Protein AF-A0A7S3PUD3-F1 (afdb_monomer_lite)

Sequence (205 aa):
GSDDGAGHDDGIYEDDNDGGDDGVISTHYPHIFRGDVFAIIGAIMYGLNDTLTERAVKQMGGVKEYMGIVGFFGCIICVVQALLFEQDSIRGLFDIDEENNGDGSGDETCHAFKSLMVLFISVSFGVLSYMGMSNFLLHSEAALLNLSLLTSDLWAAIFTVVVEKIIASPNFWSALFLIILGVSVYEFSPSPIEDTDTNNSSENV

pLDDT: mean 72.41, std 16.78, range [35.31, 94.44]

InterPro domains:
  IPR009262 Solute carrier family 35 member SLC35F1/F2/F6 [PF06027] (34-187)
  IPR052221 SLC35F Solute Transporter [PTHR14233] (34-197)

Secondary structure (DSSP, 8-state):
-----------------------------TTHHHHHHHHHHHHHHHHHHHHHHHHHHHHSS-HHHHHHHHHHHHHHHHHHHHHHHSHHHHHHHH-----------S-HHHHHHHHHHHHHHHHHHHHHHHHHHHHHHHHS-HHHHHHHHHHHHHHHHHHHHHTS-----HHHHHHHHHHHHHHHHHHHS--------SSSSSS--

Organism: NCBI:txid122233

Radius of gyration: 30.15 Å; chains: 1; bounding box: 71×44×111 Å

Structure (mmCIF, N/CA/C/O backbone):
data_AF-A0A7S3PUD3-F1
#
_entry.id   AF-A0A7S3PUD3-F1
#
loop_
_atom_site.group_PDB
_atom_site.id
_atom_site.type_symbol
_atom_site.label_atom_id
_atom_site.label_alt_id
_atom_site.label_comp_id
_atom_site.label_asym_id
_atom_site.label_entity_id
_atom_site.label_seq_id
_atom_site.pdbx_PDB_ins_code
_atom_site.Cartn_x
_atom_site.Cartn_y
_atom_site.Cartn_z
_atom_site.occupancy
_atom_site.B_iso_or_equiv
_atom_site.auth_seq_id
_atom_site.auth_comp_id
_atom_site.auth_asym_id
_atom_site.auth_atom_id
_atom_site.pdbx_PDB_model_num
ATOM 1 N N . GLY A 1 1 ? 33.061 -15.544 -63.569 1.00 38.25 1 GLY A N 1
ATOM 2 C CA . GLY A 1 1 ? 32.306 -14.337 -63.946 1.00 38.25 1 GLY A CA 1
ATOM 3 C C . GLY A 1 1 ? 31.261 -14.772 -64.939 1.00 38.25 1 GLY A C 1
ATOM 4 O O . GLY A 1 1 ? 31.604 -15.565 -65.803 1.00 38.25 1 GLY A O 1
ATOM 5 N N . SER A 1 2 ? 30.000 -14.399 -64.829 1.00 40.47 2 SER A N 1
ATOM 6 C CA . SER A 1 2 ? 29.373 -13.305 -64.077 1.00 40.47 2 SER A CA 1
ATOM 7 C C . SER A 1 2 ? 27.895 -13.706 -63.913 1.00 40.47 2 SER A C 1
ATOM 9 O O . SER A 1 2 ? 27.368 -14.341 -64.817 1.00 40.47 2 SER A O 1
ATOM 11 N N . ASP A 1 3 ? 27.335 -13.676 -62.707 1.00 43.47 3 ASP A N 1
ATOM 12 C CA . ASP A 1 3 ? 26.598 -12.552 -62.096 1.00 43.47 3 ASP A CA 1
ATOM 13 C C . ASP A 1 3 ? 25.186 -12.399 -62.704 1.00 43.47 3 ASP A C 1
ATOM 15 O O . ASP A 1 3 ? 25.007 -11.799 -63.763 1.00 43.47 3 ASP A O 1
ATOM 19 N N . ASP A 1 4 ? 24.203 -13.012 -62.033 1.00 44.56 4 ASP A N 1
ATOM 20 C CA . ASP A 1 4 ? 22.778 -13.007 -62.379 1.00 44.56 4 ASP A CA 1
ATOM 21 C C . ASP A 1 4 ? 22.094 -11.784 -61.743 1.00 44.56 4 ASP A C 1
ATOM 23 O O . ASP A 1 4 ? 21.673 -11.805 -60.587 1.00 44.56 4 ASP A O 1
ATOM 27 N N . GLY A 1 5 ? 21.990 -10.698 -62.510 1.00 38.91 5 GLY A N 1
ATOM 28 C CA . GLY A 1 5 ? 21.194 -9.520 -62.165 1.00 38.91 5 GLY A CA 1
ATOM 29 C C . GLY A 1 5 ? 19.773 -9.633 -62.714 1.00 38.91 5 GLY A C 1
ATOM 30 O O . GLY A 1 5 ? 19.543 -9.359 -63.890 1.00 38.91 5 GLY A O 1
ATOM 31 N N . ALA A 1 6 ? 18.814 -10.005 -61.866 1.00 42.53 6 ALA A N 1
ATOM 32 C CA . ALA A 1 6 ? 17.389 -9.912 -62.169 1.00 42.53 6 ALA A CA 1
ATOM 33 C C . ALA A 1 6 ? 16.832 -8.585 -61.630 1.00 42.53 6 ALA A C 1
ATOM 35 O O . ALA A 1 6 ? 16.573 -8.444 -60.437 1.00 42.53 6 ALA A O 1
ATOM 36 N N . GLY A 1 7 ? 16.657 -7.617 -62.529 1.00 36.53 7 GLY A N 1
ATOM 37 C CA . GLY A 1 7 ? 15.732 -6.504 -62.354 1.00 36.53 7 GLY A CA 1
ATOM 38 C C . GLY A 1 7 ? 14.502 -6.745 -63.224 1.00 36.53 7 GLY A C 1
ATOM 39 O O . GLY A 1 7 ? 14.633 -6.909 -64.438 1.00 36.53 7 GLY A O 1
ATOM 40 N N . HIS A 1 8 ? 13.318 -6.767 -62.618 1.00 39.31 8 HIS A N 1
ATOM 41 C CA . HIS A 1 8 ? 12.078 -6.456 -63.319 1.00 39.31 8 HIS A CA 1
ATOM 42 C C . HIS A 1 8 ? 11.163 -5.678 -62.378 1.00 39.31 8 HIS A C 1
ATOM 44 O O . HIS A 1 8 ? 11.028 -6.007 -61.202 1.00 39.31 8 HIS A O 1
ATOM 50 N N . ASP A 1 9 ? 10.664 -4.595 -62.941 1.00 47.47 9 ASP A N 1
ATOM 51 C CA . ASP A 1 9 ? 10.071 -3.406 -62.362 1.00 47.47 9 ASP A CA 1
ATOM 52 C C . ASP A 1 9 ? 8.587 -3.470 -62.711 1.00 47.47 9 ASP A C 1
ATOM 54 O O . ASP A 1 9 ? 8.264 -3.472 -63.895 1.00 47.47 9 ASP A O 1
ATOM 58 N N . ASP A 1 10 ? 7.706 -3.579 -61.716 1.00 45.75 10 ASP A N 1
ATOM 59 C CA . ASP A 1 10 ? 6.262 -3.615 -61.936 1.00 45.75 10 ASP A CA 1
ATOM 60 C C . ASP A 1 10 ? 5.542 -2.767 -60.879 1.00 45.75 10 ASP A C 1
ATOM 62 O O . ASP A 1 10 ? 5.370 -3.173 -59.730 1.00 45.75 10 ASP A O 1
ATOM 66 N N . GLY A 1 11 ? 5.041 -1.611 -61.319 1.00 39.09 11 GLY A N 1
ATOM 67 C CA . GLY A 1 11 ? 3.755 -1.097 -60.847 1.00 39.09 11 GLY A CA 1
ATOM 68 C C . GLY A 1 11 ? 3.789 0.001 -59.790 1.00 39.09 11 GLY A C 1
ATOM 69 O O . GLY A 1 11 ? 3.387 -0.212 -58.651 1.00 39.09 11 GLY A O 1
ATOM 70 N N . ILE A 1 12 ? 4.143 1.212 -60.222 1.00 39.56 12 ILE A N 1
ATOM 71 C CA . ILE A 1 12 ? 3.709 2.470 -59.603 1.00 39.56 12 ILE A CA 1
ATOM 72 C C . ILE A 1 12 ? 2.169 2.519 -59.604 1.00 39.56 12 ILE A C 1
ATOM 74 O O . ILE A 1 12 ? 1.554 2.544 -60.669 1.00 39.56 12 ILE A O 1
ATOM 78 N N . TYR A 1 13 ? 1.560 2.593 -58.422 1.00 41.72 13 TYR A N 1
ATOM 79 C CA . TYR A 1 13 ? 0.279 3.271 -58.223 1.00 41.72 13 TYR A CA 1
ATOM 80 C C . TYR A 1 13 ? 0.499 4.340 -57.152 1.00 41.72 13 TYR A C 1
ATOM 82 O O . TYR A 1 13 ? 0.497 4.053 -55.957 1.00 41.72 13 TYR A O 1
ATOM 90 N N . GLU A 1 14 ? 0.752 5.565 -57.610 1.00 46.00 14 GLU A N 1
ATOM 91 C CA . GLU A 1 14 ? 0.438 6.771 -56.851 1.00 46.00 14 GLU A CA 1
ATOM 92 C C . GLU A 1 14 ? -1.088 6.921 -56.849 1.00 46.00 14 GLU A C 1
ATOM 94 O O . GLU A 1 14 ? -1.705 6.952 -57.916 1.00 46.00 14 GLU A O 1
ATOM 99 N N . ASP A 1 15 ? -1.686 7.005 -55.663 1.00 45.53 15 ASP A N 1
ATOM 100 C CA . ASP A 1 15 ? -3.017 7.581 -55.478 1.00 45.53 15 ASP A CA 1
ATOM 101 C C . ASP A 1 15 ? -2.895 8.646 -54.382 1.00 45.53 15 ASP A C 1
ATOM 103 O O . ASP A 1 15 ? -2.869 8.361 -53.183 1.00 45.53 15 ASP A O 1
ATOM 107 N N . ASP A 1 16 ? -2.691 9.883 -54.833 1.00 53.91 16 ASP A N 1
ATOM 108 C CA . ASP A 1 16 ? -2.727 11.093 -54.024 1.00 53.91 16 ASP A CA 1
ATOM 109 C C . ASP A 1 16 ? -4.185 11.533 -53.837 1.00 53.91 16 ASP A C 1
ATOM 111 O O . ASP A 1 16 ? -4.818 11.996 -54.789 1.00 53.91 16 ASP A O 1
ATOM 115 N N . ASN A 1 17 ? -4.665 11.451 -52.593 1.00 47.94 17 ASN A N 1
ATOM 116 C CA . ASN A 1 17 ? -5.660 12.298 -51.907 1.00 47.94 17 ASN A CA 1
ATOM 117 C C . ASN A 1 17 ? -6.586 11.437 -51.045 1.00 47.94 17 ASN A C 1
ATOM 119 O O . ASN A 1 17 ? -7.384 10.673 -51.574 1.00 47.94 17 ASN A O 1
ATOM 123 N N . ASP A 1 18 ? -6.565 11.639 -49.729 1.00 43.28 18 ASP A N 1
ATOM 124 C CA . ASP A 1 18 ? -7.645 12.333 -49.008 1.00 43.28 18 ASP A CA 1
ATOM 125 C C . ASP A 1 18 ? -7.435 12.196 -47.489 1.00 43.28 18 ASP A C 1
ATOM 127 O O . ASP A 1 18 ? -6.941 11.180 -47.003 1.00 43.28 18 ASP A O 1
ATOM 131 N N . GLY A 1 19 ? -7.842 13.220 -46.741 1.00 35.31 19 GLY A N 1
ATOM 132 C CA . GLY A 1 19 ? -8.070 13.112 -45.301 1.00 35.31 19 GLY A CA 1
ATOM 133 C C . GLY A 1 19 ? -6.879 13.440 -44.406 1.00 35.31 19 GLY A C 1
ATOM 134 O O . GLY A 1 19 ? -6.131 12.571 -43.968 1.00 35.31 19 GLY A O 1
ATOM 135 N N . GLY A 1 20 ? -6.778 14.712 -44.021 1.00 46.69 20 GLY A N 1
ATOM 136 C CA . GLY A 1 20 ? -6.261 15.020 -42.697 1.00 46.69 20 GLY A CA 1
ATOM 137 C C . GLY A 1 20 ? -7.220 14.444 -41.661 1.00 46.69 20 GLY A C 1
ATOM 138 O O . GLY A 1 20 ? -8.333 14.942 -41.538 1.00 46.69 20 GLY A O 1
ATOM 139 N N . ASP A 1 21 ? -6.780 13.427 -40.934 1.00 45.84 21 ASP A N 1
ATOM 140 C CA . ASP A 1 21 ? -7.337 13.081 -39.634 1.00 45.84 21 ASP A CA 1
ATOM 141 C C . ASP A 1 21 ? -6.175 12.652 -38.732 1.00 45.84 21 ASP A C 1
ATOM 143 O O . ASP A 1 21 ? -5.301 11.860 -39.095 1.00 45.84 21 ASP A O 1
ATOM 147 N N . ASP A 1 22 ? -6.090 13.381 -37.627 1.00 45.56 22 ASP A N 1
ATOM 148 C CA . ASP A 1 22 ? -5.471 13.007 -36.367 1.00 45.56 22 ASP A CA 1
ATOM 149 C C . ASP A 1 22 ? -4.719 11.660 -36.303 1.00 45.56 22 ASP A C 1
ATOM 151 O O . ASP A 1 22 ? -5.243 10.593 -35.999 1.00 45.56 22 ASP A O 1
ATOM 155 N N . GLY A 1 23 ? -3.392 11.750 -36.409 1.00 40.28 23 GLY A N 1
ATOM 156 C CA . GLY A 1 23 ? -2.471 10.716 -35.940 1.00 40.28 23 GLY A CA 1
ATOM 157 C C . GLY A 1 23 ? -2.504 10.553 -34.414 1.00 40.28 23 GLY A C 1
ATOM 158 O O . GLY A 1 23 ? -1.487 10.743 -33.746 1.00 40.28 23 GLY A O 1
ATOM 159 N N . VAL A 1 24 ? -3.655 10.201 -33.839 1.00 48.50 24 VAL A N 1
ATOM 160 C CA . VAL A 1 24 ? -3.734 9.563 -32.529 1.00 48.50 24 VAL A CA 1
ATOM 161 C C . VAL A 1 24 ? -3.340 8.115 -32.759 1.00 48.50 24 VAL A C 1
ATOM 163 O O . VAL A 1 24 ? -4.133 7.293 -33.218 1.00 48.50 24 VAL A O 1
ATOM 166 N N . ILE A 1 25 ? -2.085 7.799 -32.437 1.00 50.19 25 ILE A N 1
ATOM 167 C CA . ILE A 1 25 ? -1.649 6.423 -32.213 1.00 50.19 25 ILE A CA 1
ATOM 168 C C . ILE A 1 25 ? -2.593 5.850 -31.153 1.00 50.19 25 ILE A C 1
ATOM 170 O O . ILE A 1 25 ? -2.438 6.091 -29.956 1.00 50.19 25 ILE A O 1
ATOM 174 N N . SER A 1 26 ? -3.624 5.138 -31.606 1.00 48.56 26 SER A N 1
ATOM 175 C CA . SER A 1 26 ? -4.519 4.373 -30.753 1.00 48.56 26 SER A CA 1
ATOM 176 C C . SER A 1 26 ? -3.731 3.170 -30.264 1.00 48.56 26 SER A C 1
ATOM 178 O O . SER A 1 26 ? -3.821 2.073 -30.815 1.00 48.56 26 SER A O 1
ATOM 180 N N . THR A 1 27 ? -2.904 3.389 -29.243 1.00 52.91 27 THR A N 1
ATOM 181 C CA . THR A 1 27 ? -2.285 2.325 -28.461 1.00 52.91 27 THR A CA 1
ATOM 182 C C . THR A 1 27 ? -3.422 1.583 -27.762 1.00 52.91 27 THR A C 1
ATOM 184 O O . THR A 1 27 ? -3.861 1.948 -26.674 1.00 52.91 27 THR A O 1
ATOM 187 N N . HIS A 1 28 ? -3.995 0.594 -28.444 1.00 48.19 28 HIS A N 1
ATOM 188 C CA . HIS A 1 28 ? -5.088 -0.221 -27.938 1.00 48.19 28 HIS A CA 1
ATOM 189 C C . HIS A 1 28 ? -4.541 -1.124 -26.829 1.00 48.19 28 HIS A C 1
ATOM 191 O O . HIS A 1 28 ? -4.021 -2.204 -27.095 1.00 48.19 28 HIS A O 1
ATOM 197 N N . TYR A 1 29 ? -4.602 -0.655 -25.581 1.00 54.75 29 TYR A N 1
ATOM 198 C CA . TYR A 1 29 ? -4.254 -1.446 -24.403 1.00 54.75 29 TYR A CA 1
ATOM 199 C C . TYR A 1 29 ? -5.309 -2.553 -24.222 1.00 54.75 29 TYR A C 1
ATOM 201 O O . TYR A 1 29 ? -6.451 -2.251 -23.866 1.00 54.75 29 TYR A O 1
ATOM 209 N N . PRO A 1 30 ? -4.974 -3.838 -24.433 1.00 61.94 30 PRO A N 1
ATOM 210 C CA . PRO A 1 30 ? -5.975 -4.890 -24.632 1.00 61.94 30 PRO A CA 1
ATOM 211 C C . PRO A 1 30 ? -6.750 -5.298 -23.364 1.00 61.94 30 PRO A C 1
ATOM 213 O O . PRO A 1 30 ? -7.632 -6.155 -23.434 1.00 61.94 30 PRO A O 1
ATOM 216 N N . HIS A 1 31 ? -6.460 -4.721 -22.188 1.00 62.69 31 HIS A N 1
ATOM 217 C CA . HIS A 1 31 ? -7.040 -5.162 -20.909 1.00 62.69 31 HIS A CA 1
ATOM 218 C C . HIS A 1 31 ? -7.517 -4.032 -19.982 1.00 62.69 31 HIS A C 1
ATOM 220 O O . HIS A 1 31 ? -7.737 -4.293 -18.797 1.00 62.69 31 HIS A O 1
ATOM 226 N N . ILE A 1 32 ? -7.723 -2.812 -20.498 1.00 72.06 32 ILE A N 1
ATOM 227 C CA . ILE A 1 32 ? -8.129 -1.647 -19.682 1.00 72.06 32 ILE A CA 1
ATOM 228 C C . ILE A 1 32 ? -9.387 -1.944 -18.847 1.00 72.06 32 ILE A C 1
ATOM 230 O O . ILE A 1 32 ? -9.435 -1.672 -17.654 1.00 72.06 32 ILE A O 1
ATOM 234 N N . PHE A 1 33 ? -10.337 -2.674 -19.438 1.00 83.00 33 PHE A N 1
ATOM 235 C CA . PHE A 1 33 ? -11.598 -3.027 -18.794 1.00 83.00 33 PHE A CA 1
ATOM 236 C C . PHE A 1 33 ? -11.426 -3.923 -17.561 1.00 83.00 33 PHE A C 1
ATOM 238 O O . PHE A 1 33 ? -12.138 -3.763 -16.574 1.00 83.00 33 PHE A O 1
ATOM 245 N N . ARG A 1 34 ? -10.475 -4.870 -17.583 1.00 85.94 34 ARG A N 1
ATOM 246 C CA . ARG A 1 34 ? -10.226 -5.730 -16.413 1.00 85.94 34 ARG A CA 1
ATOM 247 C C . ARG A 1 34 ? -9.615 -4.914 -15.278 1.00 85.94 34 ARG A C 1
ATOM 249 O O . ARG A 1 34 ? -10.015 -5.103 -14.135 1.00 85.94 34 ARG A O 1
ATOM 256 N N . GLY A 1 35 ? -8.695 -4.006 -15.607 1.00 86.88 35 GLY A N 1
ATOM 257 C CA . GLY A 1 35 ? -8.091 -3.080 -14.649 1.00 86.88 35 GLY A CA 1
ATOM 258 C C . GLY A 1 35 ? -9.132 -2.183 -13.985 1.00 86.88 35 GLY A C 1
ATOM 259 O O . GLY A 1 35 ? -9.207 -2.163 -12.761 1.00 86.88 35 GLY A O 1
ATOM 260 N N . ASP A 1 36 ? -9.992 -1.536 -14.774 1.00 90.75 36 ASP A N 1
ATOM 261 C CA . ASP A 1 36 ? -11.040 -0.643 -14.262 1.00 90.75 36 ASP A CA 1
ATOM 262 C C . ASP A 1 36 ? -12.026 -1.379 -13.346 1.00 90.75 36 ASP A C 1
ATOM 264 O O . ASP A 1 36 ? -12.369 -0.892 -12.267 1.00 90.75 36 ASP A O 1
ATOM 268 N N . VAL A 1 37 ? -12.443 -2.592 -13.725 1.00 92.12 37 VAL A N 1
ATOM 269 C CA . VAL A 1 37 ? -13.320 -3.422 -12.885 1.00 92.12 37 VAL A CA 1
ATOM 270 C C . VAL A 1 37 ? -12.636 -3.779 -11.563 1.00 92.12 37 VAL A C 1
ATOM 272 O O . VAL A 1 37 ? -13.256 -3.649 -10.506 1.00 92.12 37 VAL A O 1
ATOM 275 N N . PHE A 1 38 ? -11.364 -4.187 -11.587 1.00 90.31 38 PHE A N 1
ATOM 276 C CA . PHE A 1 38 ? -10.623 -4.476 -10.356 1.00 90.31 38 PHE A CA 1
ATOM 277 C C . PHE A 1 38 ? -10.397 -3.225 -9.501 1.00 90.31 38 PHE A C 1
ATOM 279 O O . PHE A 1 38 ? -10.503 -3.316 -8.280 1.00 90.31 38 PHE A O 1
ATOM 286 N N . ALA A 1 39 ? -10.162 -2.064 -10.114 1.00 90.19 39 ALA A N 1
ATOM 287 C CA . ALA A 1 39 ? -10.004 -0.797 -9.407 1.00 90.19 39 ALA A CA 1
ATOM 288 C C . ALA A 1 39 ? -11.294 -0.389 -8.680 1.00 90.19 39 ALA A C 1
ATOM 290 O O . ALA A 1 39 ? -11.249 -0.026 -7.505 1.00 90.19 39 ALA A O 1
ATOM 291 N N . ILE A 1 40 ? -12.454 -0.518 -9.335 1.00 93.12 40 ILE A N 1
ATOM 292 C CA . ILE A 1 40 ? -13.760 -0.223 -8.723 1.00 93.12 40 ILE A CA 1
ATOM 293 C C . ILE A 1 40 ? -14.048 -1.186 -7.567 1.00 93.12 40 ILE A C 1
ATOM 295 O O . ILE A 1 40 ? -14.440 -0.751 -6.484 1.00 93.12 40 ILE A O 1
ATOM 299 N N . ILE A 1 41 ? -13.833 -2.490 -7.772 1.00 94.44 41 ILE A N 1
ATOM 300 C CA . ILE A 1 41 ? -14.021 -3.495 -6.715 1.00 94.44 41 ILE A CA 1
ATOM 301 C C . ILE A 1 41 ? -13.090 -3.200 -5.531 1.00 94.44 41 ILE A C 1
ATOM 303 O O . ILE A 1 41 ? -13.537 -3.237 -4.383 1.00 94.44 41 ILE A O 1
ATOM 307 N N . GLY A 1 42 ? -11.828 -2.862 -5.806 1.00 89.06 42 GLY A N 1
ATOM 308 C CA . GLY A 1 42 ? -10.843 -2.480 -4.799 1.00 89.06 42 GLY A CA 1
ATOM 309 C C . GLY A 1 42 ? -11.279 -1.255 -3.998 1.00 89.06 42 GLY A C 1
ATOM 310 O O . GLY A 1 42 ? -11.270 -1.303 -2.772 1.00 89.06 42 GLY A O 1
ATOM 311 N N . ALA A 1 43 ? -11.751 -0.199 -4.665 1.00 89.31 43 ALA A N 1
ATOM 312 C CA . ALA A 1 43 ? -12.231 1.016 -4.007 1.00 89.31 43 ALA A CA 1
ATOM 313 C C . ALA A 1 43 ? -13.434 0.753 -3.083 1.00 89.31 43 ALA A C 1
ATOM 315 O O . ALA A 1 43 ? -13.484 1.264 -1.963 1.00 89.31 43 ALA A O 1
ATOM 316 N N . ILE A 1 44 ? -14.384 -0.086 -3.515 1.00 93.00 44 ILE A N 1
ATOM 317 C CA . ILE A 1 44 ? -15.548 -0.466 -2.698 1.00 93.00 44 ILE A CA 1
ATOM 318 C C . ILE A 1 44 ? -15.111 -1.290 -1.483 1.00 93.00 44 ILE A C 1
ATOM 320 O O . ILE A 1 44 ? -15.541 -1.013 -0.362 1.00 93.00 44 ILE A O 1
ATOM 324 N N . MET A 1 45 ? -14.254 -2.295 -1.687 1.00 87.62 45 MET A N 1
ATOM 325 C CA . MET A 1 45 ? -13.742 -3.127 -0.595 1.00 87.62 45 MET A CA 1
ATOM 326 C C . MET A 1 45 ? -12.913 -2.324 0.407 1.00 87.62 45 MET A C 1
ATOM 328 O O . MET A 1 45 ? -13.013 -2.575 1.605 1.00 87.62 45 MET A O 1
ATOM 332 N N . TYR A 1 46 ? -12.150 -1.339 -0.061 1.00 86.12 46 TYR A N 1
ATOM 333 C CA . TYR A 1 46 ? -11.366 -0.454 0.790 1.00 86.12 46 TYR A CA 1
ATOM 334 C C . TYR A 1 46 ? -12.253 0.404 1.701 1.00 86.12 46 TYR A C 1
ATOM 336 O O . TYR A 1 46 ? -12.095 0.366 2.919 1.00 86.12 46 TYR A O 1
ATOM 344 N N . GLY A 1 47 ? -13.276 1.071 1.152 1.00 85.50 47 GLY A N 1
ATOM 345 C CA . GLY A 1 47 ? -14.230 1.828 1.974 1.00 85.50 47 GLY A CA 1
ATOM 346 C C . GLY A 1 47 ? -15.027 0.945 2.947 1.00 85.50 47 GLY A C 1
ATOM 347 O O . GLY A 1 47 ? -15.329 1.348 4.076 1.00 85.50 47 GLY A O 1
ATOM 348 N N . LEU A 1 48 ? -15.335 -0.295 2.544 1.00 86.50 48 LEU A N 1
ATOM 349 C CA . LEU A 1 48 ? -15.959 -1.276 3.430 1.00 86.50 48 LEU A CA 1
ATOM 350 C C . LEU A 1 48 ? -15.015 -1.681 4.574 1.00 86.50 48 LEU A C 1
ATOM 352 O O . LEU A 1 48 ? -15.466 -1.768 5.714 1.00 86.50 48 LEU A O 1
ATOM 356 N N . ASN A 1 49 ? -13.726 -1.893 4.293 1.00 85.38 49 ASN A N 1
ATOM 357 C CA . ASN A 1 49 ? -12.708 -2.211 5.294 1.00 85.38 49 ASN A CA 1
ATOM 358 C C . ASN A 1 49 ? -12.561 -1.095 6.338 1.00 85.38 49 ASN A C 1
ATOM 360 O O . ASN A 1 49 ? -12.504 -1.388 7.535 1.00 85.38 49 ASN A O 1
ATOM 364 N N . ASP A 1 50 ? -12.572 0.166 5.905 1.00 84.56 50 ASP A N 1
ATOM 365 C CA . ASP A 1 50 ? -12.505 1.317 6.811 1.00 84.56 50 ASP A CA 1
ATOM 366 C C . ASP A 1 50 ? -13.703 1.342 7.768 1.00 84.56 50 ASP A C 1
ATOM 368 O O . ASP A 1 50 ? -13.544 1.433 8.988 1.00 84.56 50 ASP A O 1
ATOM 372 N N . THR A 1 51 ? -14.910 1.161 7.222 1.00 83.94 51 THR A N 1
ATOM 373 C CA . THR A 1 51 ? -16.156 1.172 8.002 1.00 83.94 51 THR A CA 1
ATOM 374 C C . THR A 1 51 ? -16.254 -0.039 8.936 1.00 83.94 51 THR A C 1
ATOM 376 O O . THR A 1 51 ? -16.678 0.087 10.086 1.00 83.94 51 THR A O 1
ATOM 379 N N . LEU A 1 52 ? -15.872 -1.232 8.465 1.00 78.75 52 LEU A N 1
ATOM 380 C CA . LEU A 1 52 ? -15.865 -2.462 9.265 1.00 78.75 52 LEU A CA 1
ATOM 381 C C . LEU A 1 52 ? -14.875 -2.363 10.420 1.00 78.75 52 LEU A C 1
ATOM 383 O O . LEU A 1 52 ? -15.213 -2.760 11.532 1.00 78.75 52 LEU A O 1
ATOM 387 N N . THR A 1 53 ? -13.693 -1.801 10.176 1.00 77.06 53 THR A N 1
ATOM 388 C CA . THR A 1 53 ? -12.676 -1.592 11.210 1.00 77.06 53 THR A CA 1
ATOM 389 C C . THR A 1 53 ? -13.180 -0.623 12.274 1.00 77.06 53 THR A C 1
ATOM 391 O O . THR A 1 53 ? -13.093 -0.923 13.465 1.00 77.06 53 THR A O 1
ATOM 394 N N . GLU A 1 54 ? -13.813 0.481 11.873 1.00 77.00 54 GLU A N 1
ATOM 395 C CA . GLU A 1 54 ? -14.426 1.424 12.813 1.00 77.00 54 GLU A CA 1
ATOM 396 C C . GLU A 1 54 ? -15.530 0.761 13.660 1.00 77.00 54 GLU A C 1
ATOM 398 O O . GLU A 1 54 ? -15.569 0.903 14.887 1.00 77.00 54 GLU A O 1
ATOM 403 N N . ARG A 1 55 ? -16.416 -0.016 13.025 1.00 74.81 55 ARG A N 1
ATOM 404 C CA . ARG A 1 55 ? -17.509 -0.722 13.713 1.00 74.81 55 ARG A CA 1
ATOM 405 C C . ARG A 1 55 ? -17.000 -1.829 14.633 1.00 74.81 55 ARG A C 1
ATOM 407 O O . ARG A 1 55 ? -17.503 -1.959 15.749 1.00 74.81 55 ARG A O 1
ATOM 414 N N . ALA A 1 56 ? -16.007 -2.601 14.202 1.00 73.75 56 ALA A N 1
ATOM 415 C CA . ALA A 1 56 ? -15.429 -3.691 14.980 1.00 73.75 56 ALA A CA 1
ATOM 416 C C . ALA A 1 56 ? -14.758 -3.177 16.263 1.00 73.75 56 ALA A C 1
ATOM 418 O O . ALA A 1 56 ? -14.972 -3.746 17.336 1.00 73.75 56 ALA A O 1
ATOM 419 N N . VAL A 1 57 ? -14.029 -2.058 16.176 1.00 67.56 57 VAL A N 1
ATOM 420 C CA . VAL A 1 57 ? -13.397 -1.400 17.331 1.00 67.56 57 VAL A CA 1
ATOM 421 C C . VAL A 1 57 ? -14.432 -0.867 18.319 1.00 67.56 57 VAL A C 1
ATOM 423 O O . VAL A 1 57 ? -14.266 -1.035 19.528 1.00 67.56 57 VAL A O 1
ATOM 426 N N . LYS A 1 58 ? -15.515 -0.260 17.820 1.00 69.81 58 LYS A N 1
ATOM 427 C CA . LYS A 1 58 ? -16.532 0.390 18.662 1.00 69.81 58 LYS A CA 1
ATOM 428 C C . LYS A 1 58 ? -17.551 -0.591 19.270 1.00 69.81 58 LYS A C 1
ATOM 430 O O . LYS A 1 58 ? -18.097 -0.288 20.326 1.00 69.81 58 LYS A O 1
ATOM 435 N N . GLN A 1 59 ? -17.822 -1.747 18.648 1.00 65.81 59 GLN A N 1
ATOM 436 C CA . GLN A 1 59 ? -18.902 -2.659 19.079 1.00 65.81 59 GLN A CA 1
ATOM 437 C C . GLN A 1 59 ? -18.466 -4.039 19.604 1.00 65.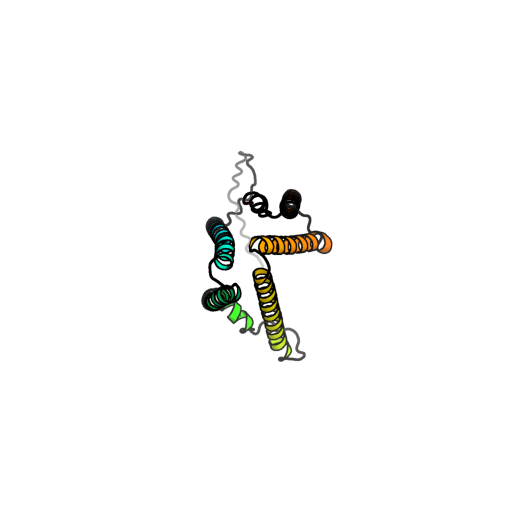81 59 GLN A C 1
ATOM 439 O O . GLN A 1 59 ? -19.244 -4.642 20.339 1.00 65.81 59 GLN A O 1
ATOM 444 N N . MET A 1 60 ? -17.281 -4.569 19.261 1.00 58.69 60 MET A N 1
ATOM 445 C CA . MET A 1 60 ? -16.949 -5.990 19.518 1.00 58.69 60 MET A CA 1
ATOM 446 C C . MET A 1 60 ? -15.891 -6.255 20.604 1.00 58.69 60 MET A C 1
ATOM 448 O O . MET A 1 60 ? -15.426 -7.379 20.741 1.00 58.69 60 MET A O 1
ATOM 452 N N . GLY A 1 61 ? -15.564 -5.280 21.455 1.00 58.06 61 GLY A N 1
ATOM 453 C CA . GLY A 1 61 ? -14.970 -5.590 22.766 1.00 58.06 61 GLY A CA 1
ATOM 454 C C . GLY A 1 61 ? -13.460 -5.861 22.816 1.00 58.06 61 GLY A C 1
ATOM 455 O O . GLY A 1 61 ? -12.977 -6.324 23.846 1.00 58.06 61 GLY A O 1
ATOM 456 N N . GLY A 1 62 ? -12.686 -5.504 21.784 1.00 65.38 62 GLY A N 1
ATOM 457 C CA . GLY A 1 62 ? -11.225 -5.445 21.906 1.00 65.38 62 GLY A CA 1
ATOM 458 C C . GLY A 1 62 ? -10.468 -5.390 20.581 1.00 65.38 62 GLY A C 1
ATOM 459 O O . GLY A 1 62 ? -10.437 -6.361 19.830 1.00 65.38 62 GLY A O 1
ATOM 460 N N . VAL A 1 63 ? -9.752 -4.287 20.334 1.00 68.44 63 VAL A N 1
ATOM 461 C CA . VAL A 1 63 ? -8.973 -4.082 19.094 1.00 68.44 63 VAL A CA 1
ATOM 462 C C . VAL A 1 63 ? -7.925 -5.184 18.867 1.00 68.44 63 VAL A C 1
ATOM 464 O O . VAL A 1 63 ? -7.629 -5.549 17.734 1.00 68.44 63 VAL A O 1
ATOM 467 N N . LYS A 1 64 ? -7.402 -5.778 19.948 1.00 68.69 64 LYS A N 1
ATOM 468 C CA . LYS A 1 64 ? -6.391 -6.844 19.887 1.00 68.69 64 LYS A CA 1
ATOM 469 C C . LYS A 1 64 ? -6.934 -8.173 19.350 1.00 68.69 64 LYS A C 1
ATOM 471 O O . LYS A 1 64 ? -6.227 -8.836 18.599 1.00 68.69 64 LYS A O 1
ATOM 476 N N . GLU A 1 65 ? -8.160 -8.561 19.708 1.00 77.69 65 GLU A N 1
ATOM 477 C CA . GLU A 1 65 ? -8.775 -9.801 19.204 1.00 77.69 65 GLU A CA 1
ATOM 478 C C . GLU A 1 65 ? -9.177 -9.654 17.738 1.00 77.69 65 GLU A C 1
ATOM 480 O O . GLU A 1 65 ? -8.886 -10.534 16.930 1.00 77.69 65 GLU A O 1
ATOM 485 N N . TYR A 1 66 ? -9.744 -8.502 17.372 1.00 75.38 66 TYR A N 1
ATOM 486 C CA . TYR A 1 66 ? -10.061 -8.187 15.981 1.00 75.38 66 TYR A CA 1
ATOM 487 C C . TYR A 1 66 ? -8.809 -8.202 15.094 1.00 75.38 66 TYR A C 1
ATOM 489 O O . TYR A 1 66 ? -8.768 -8.927 14.099 1.00 75.38 66 TYR A O 1
ATOM 497 N N . MET A 1 67 ? -7.753 -7.479 15.485 1.00 73.62 67 MET A N 1
ATOM 498 C CA . MET A 1 67 ? -6.516 -7.417 14.702 1.00 73.62 67 MET A CA 1
ATOM 499 C C . MET A 1 67 ? -5.818 -8.782 14.613 1.00 73.62 67 MET A C 1
ATOM 501 O O . MET A 1 67 ? -5.236 -9.119 13.583 1.00 73.62 67 MET A O 1
ATOM 505 N N . GLY A 1 68 ? -5.918 -9.600 15.667 1.00 76.00 68 GLY A N 1
ATOM 506 C CA . GLY A 1 68 ? -5.421 -10.975 15.663 1.00 76.00 68 GLY A CA 1
ATOM 507 C C . GLY A 1 68 ? -6.147 -11.867 14.652 1.00 76.00 68 GLY A C 1
ATOM 508 O O . GLY A 1 68 ? -5.499 -12.607 13.913 1.00 76.00 68 GLY A O 1
ATOM 509 N N . ILE A 1 69 ? -7.477 -11.768 14.570 1.00 81.50 69 ILE A N 1
ATOM 510 C CA . ILE A 1 69 ? -8.295 -12.550 13.629 1.00 81.50 69 ILE A CA 1
ATOM 511 C C . ILE A 1 69 ? -8.057 -12.086 12.186 1.00 81.50 69 ILE A C 1
ATOM 513 O O . ILE A 1 69 ? -7.836 -12.923 11.308 1.00 81.50 69 ILE A O 1
ATOM 517 N N . VAL A 1 70 ? -8.032 -10.773 11.941 1.00 81.81 70 VAL A N 1
ATOM 518 C CA . VAL A 1 70 ? -7.729 -10.202 10.617 1.00 81.81 70 VAL A CA 1
ATOM 519 C C . VAL A 1 70 ? -6.327 -10.603 10.161 1.00 81.81 70 VAL A C 1
ATOM 521 O O . VAL A 1 70 ? -6.163 -11.041 9.025 1.00 81.81 70 VAL A O 1
ATOM 524 N N . GLY A 1 71 ? -5.331 -10.550 11.049 1.00 80.06 71 GLY A N 1
ATOM 525 C CA . GLY A 1 71 ? -3.972 -10.996 10.741 1.00 80.06 71 GLY A CA 1
ATOM 526 C C . GLY A 1 71 ? -3.873 -12.499 10.468 1.00 80.06 71 GLY A C 1
ATOM 527 O O . GLY A 1 71 ? -3.161 -12.911 9.554 1.00 80.06 71 GLY A O 1
ATOM 528 N N . PHE A 1 72 ? -4.608 -13.331 11.209 1.00 81.44 72 PHE A N 1
ATOM 529 C CA . PHE A 1 72 ? -4.605 -14.782 11.013 1.00 81.44 72 PHE A CA 1
ATOM 530 C C . PHE A 1 72 ? -5.225 -15.189 9.670 1.00 81.44 72 PHE A C 1
ATOM 532 O O . PHE A 1 72 ? -4.594 -15.906 8.890 1.00 81.44 72 PHE A O 1
ATOM 539 N N . PHE A 1 73 ? -6.432 -14.703 9.366 1.00 87.31 73 PHE A N 1
ATOM 540 C CA . PHE A 1 73 ? -7.072 -14.977 8.077 1.00 87.31 73 PHE A CA 1
ATOM 541 C C . PHE A 1 73 ? -6.331 -14.301 6.921 1.00 87.31 73 PHE A C 1
ATOM 543 O O . PHE A 1 73 ? -6.164 -14.920 5.872 1.00 87.31 73 PHE A O 1
ATOM 550 N N . GLY A 1 74 ? -5.821 -13.085 7.129 1.00 84.38 74 GLY A N 1
ATOM 551 C CA . GLY A 1 74 ? -4.974 -12.382 6.170 1.00 84.38 74 GLY A CA 1
ATOM 552 C C . GLY A 1 74 ? -3.725 -13.186 5.819 1.00 84.38 74 GLY A C 1
ATOM 553 O O . GLY A 1 74 ? -3.445 -13.381 4.645 1.00 84.38 74 GLY A O 1
ATOM 554 N N . CYS A 1 75 ? -3.035 -13.757 6.810 1.00 83.62 75 CYS A N 1
ATOM 555 C CA . CYS A 1 75 ? -1.876 -14.622 6.584 1.00 83.62 75 CYS A CA 1
ATOM 556 C C . CYS A 1 75 ? -2.225 -15.849 5.726 1.00 83.62 75 CYS A C 1
ATOM 558 O O . CYS A 1 75 ? -1.527 -16.138 4.755 1.00 83.62 75 CYS A O 1
ATOM 560 N N . ILE A 1 76 ? -3.331 -16.537 6.030 1.00 88.81 76 ILE A N 1
ATOM 561 C CA . ILE A 1 76 ? -3.787 -17.691 5.238 1.00 88.81 76 ILE A CA 1
ATOM 562 C C . ILE A 1 76 ? -4.067 -17.276 3.790 1.00 88.81 76 ILE A C 1
ATOM 564 O O . ILE A 1 76 ? -3.621 -17.952 2.863 1.00 88.81 76 ILE A O 1
ATOM 568 N N . ILE A 1 77 ? -4.775 -16.162 3.589 1.00 89.12 77 ILE A N 1
ATOM 569 C CA . ILE A 1 77 ? -5.096 -15.646 2.255 1.00 89.12 77 ILE A CA 1
ATOM 570 C C . ILE A 1 77 ? -3.815 -15.272 1.503 1.00 89.12 77 ILE A C 1
ATOM 572 O O . ILE A 1 77 ? -3.660 -15.701 0.363 1.00 89.12 77 ILE A O 1
ATOM 576 N N . CYS A 1 78 ? -2.876 -14.566 2.139 1.00 86.62 78 CYS A N 1
ATOM 577 C CA . CYS A 1 78 ? -1.593 -14.197 1.538 1.00 86.62 78 CYS A CA 1
ATOM 578 C C . CYS A 1 78 ? -0.777 -15.429 1.127 1.00 86.62 78 CYS A C 1
ATOM 580 O O . CYS A 1 78 ? -0.247 -15.464 0.022 1.00 86.62 78 CYS A O 1
ATOM 582 N N . VAL A 1 79 ? -0.708 -16.467 1.971 1.00 86.12 79 VAL A N 1
ATOM 583 C CA . VAL A 1 79 ? -0.012 -17.721 1.630 1.00 86.12 79 VAL A CA 1
ATOM 584 C C . VAL A 1 79 ? -0.666 -18.389 0.424 1.00 86.12 79 VAL A C 1
ATOM 586 O O . VAL A 1 79 ? 0.028 -18.803 -0.501 1.00 86.12 79 VAL A O 1
ATOM 589 N N . VAL A 1 80 ? -1.997 -18.470 0.395 1.00 90.75 80 VAL A N 1
ATOM 590 C CA . VAL A 1 80 ? -2.721 -19.038 -0.750 1.00 90.75 80 VAL A CA 1
ATOM 591 C C . VAL A 1 80 ? -2.501 -18.200 -2.016 1.00 90.75 80 VAL A C 1
ATOM 593 O O . VAL A 1 80 ? -2.271 -18.770 -3.078 1.00 90.75 80 VAL A O 1
ATOM 596 N N . GLN A 1 81 ? -2.523 -16.868 -1.923 1.00 89.75 81 GLN A N 1
ATOM 597 C CA . GLN A 1 81 ? -2.276 -15.966 -3.053 1.00 89.75 81 GLN A CA 1
ATOM 598 C C . GLN A 1 81 ? -0.853 -16.110 -3.599 1.00 89.75 81 GLN A C 1
ATOM 600 O O . GLN A 1 81 ? -0.697 -16.300 -4.805 1.00 89.75 81 GLN A O 1
ATOM 605 N N . ALA A 1 82 ? 0.159 -16.116 -2.730 1.00 85.19 82 ALA A N 1
ATOM 606 C CA . ALA A 1 82 ? 1.550 -16.340 -3.119 1.00 85.19 82 ALA A CA 1
ATOM 607 C C . ALA A 1 82 ? 1.721 -17.706 -3.807 1.00 85.19 82 ALA A C 1
ATOM 609 O O . ALA A 1 82 ? 2.339 -17.816 -4.866 1.00 85.19 82 ALA A O 1
ATOM 610 N N . LEU A 1 83 ? 1.087 -18.753 -3.267 1.00 85.31 83 LEU A N 1
ATOM 611 C CA . LEU A 1 83 ? 1.122 -20.091 -3.856 1.00 85.31 83 LEU A CA 1
ATOM 612 C C . LEU A 1 83 ? 0.343 -20.224 -5.165 1.00 85.31 83 LEU A C 1
ATOM 614 O O . LEU A 1 83 ? 0.570 -21.207 -5.852 1.00 85.31 83 LEU A O 1
ATOM 618 N N . LEU A 1 84 ? -0.580 -19.329 -5.517 1.00 88.88 84 LEU A N 1
ATOM 619 C CA . LEU A 1 84 ? -1.353 -19.438 -6.763 1.00 88.88 84 LEU A CA 1
ATOM 620 C C . LEU A 1 84 ? -0.851 -18.499 -7.861 1.00 88.88 84 LEU A C 1
ATOM 622 O O . LEU A 1 84 ? -0.854 -18.889 -9.025 1.00 88.88 84 LEU A O 1
ATOM 626 N N . PHE A 1 85 ? -0.437 -17.284 -7.506 1.00 85.44 85 PHE A N 1
ATOM 627 C CA . PHE A 1 85 ? -0.113 -16.230 -8.471 1.00 85.44 85 PHE A CA 1
ATOM 628 C C . PHE A 1 85 ? 1.386 -15.977 -8.624 1.00 85.44 85 PHE A C 1
ATOM 630 O O . PHE A 1 85 ? 1.810 -15.526 -9.683 1.00 85.44 85 PHE A O 1
ATOM 637 N N . GLU A 1 86 ? 2.193 -16.285 -7.607 1.00 81.75 86 GLU A N 1
ATOM 638 C CA . GLU A 1 86 ? 3.618 -15.930 -7.584 1.00 81.75 86 GLU A CA 1
ATOM 639 C C . GLU A 1 86 ? 4.539 -17.143 -7.771 1.00 81.75 86 GLU A C 1
ATOM 641 O O . GLU A 1 86 ? 5.757 -17.013 -7.665 1.00 81.75 86 GLU A O 1
ATOM 646 N N . GLN A 1 87 ? 3.989 -18.324 -8.090 1.00 81.44 87 GLN A N 1
ATOM 647 C CA . GLN A 1 87 ? 4.773 -19.558 -8.245 1.00 81.44 87 GLN A CA 1
ATOM 648 C C . GLN A 1 87 ? 5.948 -19.395 -9.215 1.00 81.44 87 GLN A C 1
ATOM 650 O O . GLN A 1 87 ? 7.040 -19.889 -8.939 1.00 81.44 87 GLN A O 1
ATOM 655 N N . ASP A 1 88 ? 5.740 -18.690 -10.326 1.00 79.69 88 ASP A N 1
ATOM 656 C CA . ASP A 1 88 ? 6.761 -18.516 -11.360 1.00 79.69 88 ASP A CA 1
ATOM 657 C C . ASP A 1 88 ? 7.855 -17.526 -10.932 1.00 79.69 88 ASP A C 1
ATOM 659 O O . ASP A 1 88 ? 9.035 -17.761 -11.181 1.00 79.69 88 ASP A O 1
ATOM 663 N N . SER A 1 89 ? 7.501 -16.464 -10.203 1.00 77.19 89 SER A N 1
ATOM 664 C CA . SER A 1 89 ? 8.475 -15.514 -9.643 1.00 77.19 89 SER A CA 1
ATOM 665 C C . SER A 1 89 ? 9.277 -16.114 -8.490 1.00 77.19 89 SER A C 1
ATOM 667 O O . SER A 1 89 ? 10.472 -15.851 -8.370 1.00 77.19 89 SER A O 1
ATOM 669 N N . ILE A 1 90 ? 8.646 -16.956 -7.665 1.00 74.06 90 ILE A N 1
ATOM 670 C CA . ILE A 1 90 ? 9.332 -17.709 -6.611 1.00 74.06 90 ILE A CA 1
ATOM 671 C C . ILE A 1 90 ? 10.318 -18.687 -7.251 1.00 74.06 90 ILE A C 1
ATOM 673 O O . ILE A 1 90 ? 11.460 -18.763 -6.810 1.00 74.06 90 ILE A O 1
ATOM 677 N N . ARG A 1 91 ? 9.921 -19.382 -8.326 1.00 74.88 91 ARG A N 1
ATOM 678 C CA . ARG A 1 91 ? 10.840 -20.236 -9.090 1.00 74.88 91 ARG A CA 1
ATOM 679 C C . ARG A 1 91 ? 12.006 -19.434 -9.647 1.00 74.88 91 ARG A C 1
ATOM 681 O O . ARG A 1 91 ? 13.122 -19.811 -9.354 1.00 74.88 91 ARG A O 1
ATOM 688 N N . GLY A 1 92 ? 11.792 -18.290 -10.296 1.00 71.12 92 GLY A N 1
ATOM 689 C CA . GLY A 1 92 ? 12.892 -17.450 -10.803 1.00 71.12 92 GLY A CA 1
ATOM 690 C C . GLY A 1 92 ? 13.835 -16.875 -9.730 1.00 71.12 92 GLY A C 1
ATOM 691 O O . GLY A 1 92 ? 14.958 -16.491 -10.037 1.00 71.12 92 GLY A O 1
ATOM 692 N N . LEU A 1 93 ? 13.417 -16.825 -8.459 1.00 69.31 93 LEU A N 1
ATOM 693 C CA . LEU A 1 93 ? 14.290 -16.470 -7.329 1.00 69.31 93 LEU A CA 1
ATOM 694 C C . LEU A 1 93 ? 15.207 -17.624 -6.880 1.00 69.31 93 LEU A C 1
ATOM 696 O O . LEU A 1 93 ? 16.250 -17.363 -6.269 1.00 69.31 93 LEU A O 1
ATOM 700 N N . PHE A 1 94 ? 14.817 -18.873 -7.160 1.00 68.50 94 PHE A N 1
ATOM 701 C CA . PHE A 1 94 ? 15.548 -20.099 -6.810 1.00 68.50 94 PHE A CA 1
ATOM 702 C C . PHE A 1 94 ? 16.223 -20.781 -8.015 1.00 68.50 94 PHE A C 1
ATOM 704 O O . PHE A 1 94 ? 17.216 -21.478 -7.820 1.00 68.50 94 PHE A O 1
ATOM 711 N N . ASP A 1 95 ? 15.713 -20.561 -9.227 1.00 65.00 95 ASP A N 1
ATOM 712 C CA . ASP A 1 95 ? 16.210 -21.061 -10.510 1.00 65.00 95 ASP A CA 1
ATOM 713 C C . ASP A 1 95 ? 17.094 -19.975 -11.124 1.00 65.00 95 ASP A C 1
ATOM 715 O O . ASP A 1 95 ? 16.665 -19.080 -11.851 1.00 65.00 95 ASP A O 1
ATOM 719 N N . ILE A 1 96 ? 18.353 -19.993 -10.707 1.00 57.66 96 ILE A N 1
ATOM 720 C CA . ILE A 1 96 ? 19.400 -19.135 -11.245 1.00 57.66 96 ILE A CA 1
ATOM 721 C C . ILE A 1 96 ? 20.053 -19.962 -12.343 1.00 57.66 96 ILE A C 1
ATOM 723 O O . ILE A 1 96 ? 21.090 -20.587 -12.124 1.00 57.66 96 ILE A O 1
ATOM 727 N N . ASP A 1 97 ? 19.397 -20.033 -13.498 1.00 49.91 97 ASP A N 1
ATOM 728 C CA . ASP A 1 97 ? 20.001 -20.628 -14.683 1.00 49.91 97 ASP A CA 1
ATOM 729 C C . ASP A 1 97 ? 21.219 -19.783 -15.081 1.00 49.91 97 ASP A C 1
ATOM 731 O O . ASP A 1 97 ? 21.111 -18.622 -15.476 1.00 49.91 97 ASP A O 1
ATOM 735 N N . GLU A 1 98 ? 22.402 -20.339 -14.819 1.00 56.91 98 GLU A N 1
ATOM 736 C CA . GLU A 1 98 ? 23.436 -20.686 -15.806 1.00 56.91 98 GLU A CA 1
ATOM 737 C C . GLU A 1 98 ? 23.525 -19.880 -17.126 1.00 56.91 98 GLU A C 1
ATOM 739 O O . GLU A 1 98 ? 23.920 -20.414 -18.157 1.00 56.91 98 GLU A O 1
ATOM 744 N N . GLU A 1 99 ? 23.265 -18.575 -17.146 1.00 51.03 99 GLU A N 1
ATOM 745 C CA . GLU A 1 99 ? 23.548 -17.761 -18.332 1.00 51.03 99 GLU A CA 1
ATOM 746 C C . GLU A 1 99 ? 24.126 -16.400 -17.955 1.00 51.03 99 GLU A C 1
ATOM 748 O O . GLU A 1 99 ? 23.447 -15.382 -17.872 1.00 51.03 99 GLU A O 1
ATOM 753 N N . ASN A 1 100 ? 25.436 -16.394 -17.708 1.00 41.00 100 ASN A N 1
ATOM 754 C CA . ASN A 1 100 ? 26.372 -15.656 -18.556 1.00 41.00 100 ASN A CA 1
ATOM 755 C C . ASN A 1 100 ? 27.799 -16.151 -18.274 1.00 41.00 100 ASN A C 1
ATOM 757 O O . ASN A 1 100 ? 28.437 -15.777 -17.292 1.00 41.00 100 ASN A O 1
ATOM 761 N N . ASN A 1 101 ? 28.309 -16.991 -19.178 1.00 52.66 101 ASN A N 1
ATOM 762 C CA . ASN A 1 101 ? 29.743 -17.172 -19.376 1.00 52.66 101 ASN A CA 1
ATOM 763 C C . ASN A 1 101 ? 30.388 -15.793 -19.581 1.00 52.66 101 ASN A C 1
ATOM 765 O O . ASN A 1 101 ? 30.170 -15.162 -20.614 1.00 52.66 101 ASN A O 1
ATOM 769 N N . GLY A 1 102 ? 31.183 -15.325 -18.620 1.00 46.53 102 GLY A N 1
ATOM 770 C CA . GLY A 1 102 ? 31.814 -14.015 -18.726 1.00 46.53 102 GLY A CA 1
ATOM 771 C C . GLY A 1 102 ? 32.710 -13.661 -17.551 1.00 46.53 102 GLY A C 1
ATOM 772 O O . GLY A 1 102 ? 32.383 -12.771 -16.783 1.00 46.53 102 GLY A O 1
ATOM 773 N N . ASP A 1 103 ? 33.861 -14.326 -17.514 1.00 37.88 103 ASP A N 1
ATOM 774 C CA . ASP A 1 103 ? 35.044 -14.068 -16.686 1.00 37.88 103 ASP A CA 1
ATOM 775 C C . ASP A 1 103 ? 35.040 -14.686 -15.281 1.00 37.88 103 ASP A C 1
ATOM 777 O O . ASP A 1 103 ? 34.339 -14.288 -14.352 1.00 37.88 103 ASP A O 1
ATOM 781 N N . GLY A 1 104 ? 35.856 -15.732 -15.156 1.00 53.59 104 GLY A N 1
ATOM 782 C CA . GLY A 1 104 ? 36.027 -16.480 -13.929 1.00 53.59 104 GLY A CA 1
ATOM 783 C C . GLY A 1 104 ? 36.803 -15.666 -12.909 1.00 53.59 104 GLY A C 1
ATOM 784 O O . GLY A 1 104 ? 37.961 -15.338 -13.143 1.00 53.59 104 GLY A O 1
ATOM 785 N N . SER A 1 105 ? 36.190 -15.409 -11.755 1.00 44.22 105 SER A N 1
ATOM 786 C CA . SER A 1 105 ? 36.874 -15.137 -10.486 1.00 44.22 105 SER A CA 1
ATOM 787 C C . SER A 1 105 ? 35.876 -15.120 -9.323 1.00 44.22 105 SER A C 1
ATOM 789 O O . SER A 1 105 ? 35.303 -14.084 -9.017 1.00 44.22 105 SER A O 1
ATOM 791 N N . GLY A 1 106 ? 35.746 -16.261 -8.638 1.00 51.16 106 GLY A N 1
ATOM 792 C CA . GLY A 1 106 ? 35.417 -16.332 -7.208 1.00 51.16 106 GLY A CA 1
ATOM 793 C C . GLY A 1 106 ? 33.947 -16.197 -6.779 1.00 51.1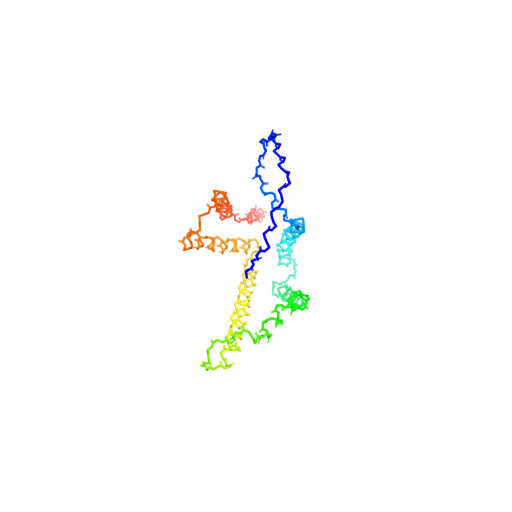6 106 GLY A C 1
ATOM 794 O O . GLY A 1 106 ? 33.263 -15.237 -7.102 1.00 51.16 106 GLY A O 1
ATOM 795 N N . ASP A 1 107 ? 33.548 -17.133 -5.914 1.00 47.03 107 ASP A N 1
ATOM 796 C CA . ASP A 1 107 ? 32.411 -17.101 -4.980 1.00 47.03 107 ASP A CA 1
ATOM 797 C C . ASP A 1 107 ? 31.008 -17.459 -5.496 1.00 47.03 107 ASP A C 1
ATOM 799 O O . ASP A 1 107 ? 30.087 -16.644 -5.569 1.00 47.03 107 ASP A O 1
ATOM 803 N N . GLU A 1 108 ? 30.794 -18.769 -5.633 1.00 56.06 108 GLU A N 1
ATOM 804 C CA . GLU A 1 108 ? 29.485 -19.450 -5.659 1.00 56.06 108 GLU A CA 1
ATOM 805 C C . GLU A 1 108 ? 28.600 -19.088 -4.436 1.00 56.06 108 GLU A C 1
ATOM 807 O O . GLU A 1 108 ? 27.372 -19.156 -4.480 1.00 56.06 108 GLU A O 1
ATOM 812 N N . THR A 1 109 ? 29.213 -18.620 -3.344 1.00 55.84 109 THR A N 1
ATOM 813 C CA . THR A 1 109 ? 28.561 -18.106 -2.129 1.00 55.84 109 THR A CA 1
ATOM 814 C C . THR A 1 109 ? 27.905 -16.732 -2.297 1.00 55.84 109 THR A C 1
ATOM 816 O O . THR A 1 109 ? 27.023 -16.384 -1.510 1.00 55.84 109 THR A O 1
ATOM 819 N N . CYS A 1 110 ? 28.289 -15.941 -3.304 1.00 61.78 110 CYS A N 1
ATOM 820 C CA . CYS A 1 110 ? 27.827 -14.558 -3.457 1.00 61.78 110 CYS A CA 1
ATOM 821 C C . CYS A 1 110 ? 26.375 -14.470 -3.966 1.00 61.78 110 CYS A C 1
ATOM 823 O O . CYS A 1 110 ? 25.600 -13.628 -3.506 1.00 61.78 110 CYS A O 1
ATOM 825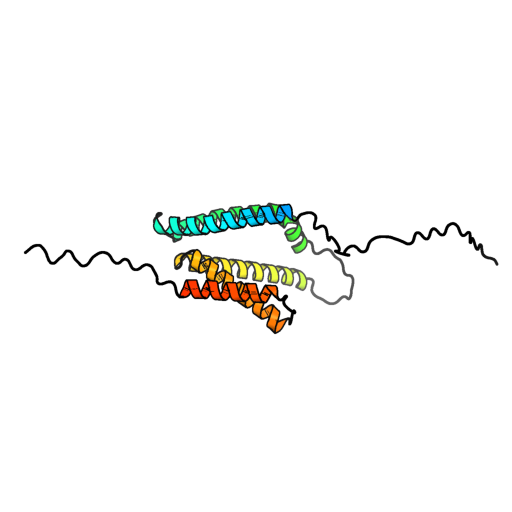 N N . HIS A 1 111 ? 25.959 -15.376 -4.858 1.00 67.44 111 HIS A N 1
ATOM 826 C CA . HIS A 1 111 ? 24.628 -15.313 -5.469 1.00 67.44 111 HIS A CA 1
ATOM 827 C C . HIS A 1 111 ? 23.509 -15.751 -4.507 1.00 67.44 111 HIS A C 1
ATOM 829 O O . HIS A 1 111 ? 22.501 -15.054 -4.353 1.00 67.44 111 HIS A O 1
ATOM 835 N N . ALA A 1 112 ? 23.709 -16.866 -3.797 1.00 71.06 112 ALA A N 1
ATOM 836 C CA . ALA A 1 112 ? 22.772 -17.334 -2.774 1.00 71.06 112 ALA A CA 1
ATOM 837 C C . ALA A 1 112 ? 22.649 -16.321 -1.626 1.00 71.06 112 ALA A C 1
ATOM 839 O O . ALA A 1 112 ? 21.546 -16.031 -1.166 1.00 71.06 112 ALA A O 1
ATOM 840 N N . PHE A 1 113 ? 23.769 -15.717 -1.217 1.00 79.69 113 PHE A N 1
ATOM 841 C CA . PHE A 1 113 ? 23.780 -14.674 -0.197 1.00 79.69 113 PHE A CA 1
ATOM 842 C C . PHE A 1 113 ? 23.053 -13.402 -0.652 1.00 79.69 113 PHE A C 1
ATOM 844 O O . PHE A 1 113 ? 22.309 -12.825 0.137 1.00 79.69 113 PHE A O 1
ATOM 851 N N . LYS A 1 114 ? 23.192 -12.986 -1.919 1.00 78.50 114 LYS A N 1
ATOM 852 C CA . LYS A 1 114 ? 22.468 -11.832 -2.480 1.00 78.50 114 LYS A CA 1
ATOM 853 C C . LYS A 1 114 ? 20.956 -12.077 -2.545 1.00 78.50 114 LYS A C 1
ATOM 855 O O . LYS A 1 114 ? 20.198 -11.209 -2.119 1.00 78.50 114 LYS A O 1
ATOM 860 N N . SER A 1 115 ? 20.520 -13.245 -3.026 1.00 76.06 115 SER A N 1
ATOM 861 C CA . SER A 1 115 ? 19.093 -13.620 -3.059 1.00 76.06 115 SER A CA 1
ATOM 862 C C . SER A 1 115 ? 18.507 -13.691 -1.644 1.00 76.06 115 SER A C 1
ATOM 864 O O . SER A 1 115 ? 17.481 -13.073 -1.353 1.00 76.06 115 SER A O 1
ATOM 866 N N . LEU A 1 116 ? 19.229 -14.323 -0.713 1.00 81.00 116 LEU A N 1
ATOM 867 C CA . LEU A 1 116 ? 18.832 -14.410 0.691 1.00 81.00 116 LEU A CA 1
ATOM 868 C C . LEU A 1 116 ? 18.801 -13.037 1.372 1.00 81.00 116 LEU A C 1
ATOM 870 O O . LEU A 1 116 ? 17.889 -12.778 2.148 1.00 81.00 116 LEU A O 1
ATOM 874 N N . MET A 1 117 ? 19.740 -12.138 1.065 1.00 84.88 117 MET A N 1
ATOM 875 C CA . MET A 1 117 ? 19.743 -10.762 1.571 1.00 84.88 117 MET A CA 1
ATOM 876 C C . MET A 1 117 ? 18.538 -9.968 1.069 1.00 84.88 117 MET A C 1
ATOM 878 O O . MET A 1 117 ? 17.882 -9.299 1.864 1.00 84.88 117 MET A O 1
ATOM 882 N N . VAL A 1 118 ? 18.205 -10.061 -0.221 1.00 84.38 118 VAL A N 1
ATOM 883 C CA . VAL A 1 118 ? 17.022 -9.389 -0.785 1.00 84.38 118 VAL A CA 1
ATOM 884 C C . VAL A 1 118 ? 15.736 -9.949 -0.172 1.00 84.38 118 VAL A C 1
ATOM 886 O O . VAL A 1 118 ? 14.858 -9.176 0.215 1.00 84.38 118 VAL A O 1
ATOM 889 N N . LEU A 1 119 ? 15.638 -11.270 0.001 1.00 83.50 119 LEU A N 1
ATOM 890 C CA . LEU A 1 119 ? 14.501 -11.907 0.669 1.00 83.50 119 LEU A CA 1
ATOM 891 C C . LEU A 1 119 ? 14.414 -11.482 2.139 1.00 83.50 119 LEU A C 1
ATOM 893 O O . LEU A 1 119 ? 13.355 -11.088 2.614 1.00 83.50 119 LEU A O 1
ATOM 897 N N . PHE A 1 120 ? 15.532 -11.488 2.860 1.00 87.00 120 PHE A N 1
ATOM 898 C CA . PHE A 1 120 ? 15.567 -11.102 4.266 1.00 87.00 120 PHE A CA 1
ATOM 899 C C . PHE A 1 120 ? 15.178 -9.635 4.461 1.00 87.00 120 PHE A C 1
ATOM 901 O O . PHE A 1 120 ? 14.362 -9.334 5.332 1.00 87.00 120 PHE A O 1
ATOM 908 N N . ILE A 1 121 ? 15.713 -8.727 3.642 1.00 90.25 121 ILE A N 1
ATOM 909 C CA . ILE A 1 121 ? 15.396 -7.297 3.704 1.00 90.25 121 ILE A CA 1
ATOM 910 C C . ILE A 1 121 ? 13.930 -7.058 3.327 1.00 90.25 121 ILE A C 1
ATOM 912 O O . ILE A 1 121 ? 13.239 -6.345 4.051 1.00 90.25 121 ILE A O 1
ATOM 916 N N . SER A 1 122 ? 13.432 -7.677 2.252 1.00 86.31 122 SER A N 1
ATOM 917 C CA . SER A 1 122 ? 12.038 -7.507 1.811 1.00 86.31 122 SER A CA 1
ATOM 918 C C . SER A 1 122 ? 11.032 -8.047 2.829 1.00 86.31 122 SER A C 1
ATOM 920 O O . SER A 1 122 ? 10.098 -7.334 3.194 1.00 86.31 122 SER A O 1
ATOM 922 N N . VAL A 1 123 ? 11.254 -9.249 3.372 1.00 87.56 123 VAL A N 1
ATOM 923 C CA . VAL A 1 123 ? 10.397 -9.828 4.416 1.00 87.56 123 VAL A CA 1
ATOM 924 C C . VAL A 1 123 ? 10.472 -9.000 5.696 1.00 87.56 123 VAL A C 1
ATOM 926 O O . VAL A 1 123 ? 9.438 -8.693 6.282 1.00 87.56 123 VAL A O 1
ATOM 929 N N . SER A 1 124 ? 11.668 -8.580 6.118 1.00 87.75 124 SER A N 1
ATOM 930 C CA . SER A 1 124 ? 11.825 -7.763 7.329 1.00 87.75 124 SER A CA 1
ATOM 931 C C . SER A 1 124 ? 11.127 -6.409 7.194 1.00 87.75 124 SER A C 1
ATOM 933 O O . SER A 1 124 ? 10.442 -5.975 8.120 1.00 87.75 124 SER A O 1
ATOM 935 N N . PHE A 1 125 ? 11.249 -5.755 6.036 1.00 89.06 125 PHE A N 1
ATOM 936 C CA . PHE A 1 125 ? 10.566 -4.496 5.745 1.00 89.06 125 PHE A CA 1
ATOM 937 C C . PHE A 1 125 ? 9.039 -4.673 5.662 1.00 89.06 125 PHE A C 1
ATOM 939 O O . PHE A 1 125 ? 8.290 -3.866 6.217 1.00 89.06 125 PHE A O 1
ATOM 946 N N . GLY A 1 126 ? 8.564 -5.761 5.050 1.00 86.44 126 GLY A N 1
ATOM 947 C CA . GLY A 1 126 ? 7.143 -6.122 5.007 1.00 86.44 126 GLY A CA 1
ATOM 948 C C . GLY A 1 126 ? 6.553 -6.375 6.398 1.00 86.44 126 GLY A C 1
ATOM 949 O O . GLY A 1 126 ? 5.502 -5.842 6.745 1.00 86.44 126 GLY A O 1
ATOM 950 N N . VAL A 1 127 ? 7.262 -7.116 7.252 1.00 86.19 127 VAL A N 1
ATOM 951 C CA . VAL A 1 127 ? 6.838 -7.350 8.641 1.00 86.19 127 VAL A CA 1
ATOM 952 C C . VAL A 1 127 ? 6.833 -6.045 9.436 1.00 86.19 127 VAL A C 1
ATOM 954 O O . VAL A 1 127 ? 5.890 -5.792 10.183 1.00 86.19 127 VAL A O 1
ATOM 957 N N . LEU A 1 128 ? 7.851 -5.195 9.275 1.00 86.56 128 LEU A N 1
ATOM 958 C CA . LEU A 1 128 ? 7.932 -3.925 9.995 1.00 86.56 128 LEU A CA 1
ATOM 959 C C . LEU A 1 128 ? 6.812 -2.957 9.586 1.00 86.56 128 LEU A C 1
ATOM 961 O O . LEU A 1 128 ? 6.189 -2.350 10.456 1.00 86.56 128 LEU A O 1
ATOM 965 N N . SER A 1 129 ? 6.525 -2.847 8.286 1.00 84.00 129 SER A N 1
ATOM 966 C CA . SER A 1 129 ? 5.417 -2.028 7.775 1.00 84.00 129 SER A CA 1
ATOM 967 C C . SER A 1 129 ? 4.058 -2.553 8.247 1.00 84.00 129 SER A C 1
ATOM 969 O O . SER A 1 129 ? 3.236 -1.766 8.719 1.00 84.00 129 SER A O 1
ATOM 971 N N . TYR A 1 130 ? 3.853 -3.874 8.247 1.00 83.19 130 TYR A N 1
ATOM 972 C CA . TYR A 1 130 ? 2.643 -4.489 8.793 1.00 83.19 130 TYR A CA 1
ATOM 973 C C . TYR A 1 130 ? 2.480 -4.237 10.300 1.00 83.19 130 TYR A C 1
ATOM 975 O O . TYR A 1 130 ? 1.394 -3.873 10.758 1.00 83.19 130 TYR A O 1
ATOM 983 N N . MET A 1 131 ? 3.553 -4.382 11.085 1.00 82.69 131 MET A N 1
ATOM 984 C CA . MET A 1 131 ? 3.538 -4.093 12.524 1.00 82.69 131 MET A CA 1
ATOM 985 C C . MET A 1 131 ? 3.263 -2.612 12.798 1.00 82.69 131 MET A C 1
ATOM 987 O O . MET A 1 131 ? 2.498 -2.297 13.707 1.00 82.69 131 MET A O 1
ATOM 991 N N . GLY A 1 132 ? 3.839 -1.709 11.999 1.00 82.00 132 GLY A N 1
ATOM 992 C CA . GLY A 1 132 ? 3.582 -0.271 12.081 1.00 82.00 132 GLY A CA 1
ATOM 993 C C . GLY A 1 132 ? 2.117 0.065 11.813 1.00 82.00 132 GLY A C 1
ATOM 994 O O . GLY A 1 132 ? 1.482 0.732 12.628 1.00 82.00 132 GLY A O 1
ATOM 995 N N . MET A 1 133 ? 1.558 -0.470 10.728 1.00 81.06 133 MET A N 1
ATOM 996 C CA . MET A 1 133 ? 0.160 -0.272 10.349 1.00 81.06 133 MET A CA 1
ATOM 997 C C . MET A 1 133 ? -0.810 -0.846 11.389 1.00 81.06 133 MET A C 1
ATOM 999 O O . MET A 1 133 ? -1.764 -0.185 11.792 1.00 81.06 133 MET A O 1
ATOM 1003 N N . SER A 1 134 ? -0.521 -2.049 11.887 1.00 80.12 134 SER A N 1
ATOM 1004 C CA . SER A 1 134 ? -1.320 -2.701 12.926 1.00 80.12 134 SER A CA 1
ATOM 1005 C C . SER A 1 134 ? -1.298 -1.921 14.236 1.00 80.12 134 SER A C 1
ATOM 1007 O O . SER A 1 134 ? -2.338 -1.720 14.852 1.00 80.12 134 SER A O 1
ATOM 1009 N N . ASN A 1 135 ? -0.125 -1.449 14.661 1.00 77.88 135 ASN A N 1
ATOM 1010 C CA . ASN A 1 135 ? 0.013 -0.661 15.883 1.00 77.88 135 ASN A CA 1
ATOM 1011 C C . ASN A 1 135 ? -0.666 0.713 15.754 1.00 77.88 135 ASN A C 1
ATOM 1013 O O . ASN A 1 135 ? -1.277 1.195 16.704 1.00 77.88 135 ASN A O 1
ATOM 1017 N N . PHE A 1 136 ? -0.627 1.312 14.564 1.00 78.94 136 PHE A N 1
ATOM 1018 C CA . PHE A 1 136 ? -1.354 2.542 14.280 1.00 78.94 136 PHE A CA 1
ATOM 1019 C C . PHE A 1 136 ? -2.876 2.333 14.362 1.00 78.94 136 PHE A C 1
ATOM 1021 O O . PHE A 1 136 ? -3.551 3.097 15.044 1.00 78.94 136 PHE A O 1
ATOM 1028 N N . LEU A 1 137 ? -3.409 1.246 13.790 1.00 75.62 137 LEU A N 1
ATOM 1029 C CA . LEU A 1 137 ? -4.829 0.870 13.920 1.00 75.62 137 LEU A CA 1
ATOM 1030 C C . LEU A 1 137 ? -5.265 0.586 15.365 1.00 75.62 137 LEU A C 1
ATOM 1032 O O . LEU A 1 137 ? -6.441 0.733 15.689 1.00 75.62 137 LEU A O 1
ATOM 1036 N N . LEU A 1 138 ? -4.343 0.183 16.248 1.00 70.00 138 LEU A N 1
ATOM 1037 C CA . LEU A 1 138 ? -4.653 0.017 17.673 1.00 70.00 138 LEU A CA 1
ATOM 1038 C C . LEU A 1 138 ? -4.932 1.350 18.376 1.00 70.00 138 LEU A C 1
ATOM 1040 O O . LEU A 1 138 ? -5.626 1.360 19.393 1.00 70.00 138 LEU A O 1
ATOM 1044 N N . HIS A 1 139 ? -4.360 2.447 17.880 1.00 68.38 139 HIS A N 1
ATOM 1045 C CA . HIS A 1 139 ? -4.420 3.756 18.526 1.00 68.38 139 HIS A CA 1
ATOM 1046 C C . HIS A 1 139 ? -5.254 4.785 17.748 1.00 68.38 139 HIS A C 1
ATOM 1048 O O . HIS A 1 139 ? -5.659 5.795 18.318 1.00 68.38 139 HIS A O 1
ATOM 1054 N N . SER A 1 140 ? -5.515 4.547 16.462 1.00 76.00 140 SER A N 1
ATOM 1055 C CA . SER A 1 140 ? -6.111 5.511 15.534 1.00 76.00 140 SER A CA 1
ATOM 1056 C C . SER A 1 140 ? -7.194 4.879 14.656 1.00 76.00 140 SER A C 1
ATOM 1058 O O . SER A 1 140 ? -7.236 3.668 14.458 1.00 76.00 140 SER A O 1
ATOM 1060 N N . GLU A 1 141 ? -8.085 5.713 14.118 1.00 78.19 141 GLU A N 1
ATOM 1061 C CA . GLU A 1 141 ? -9.148 5.281 13.204 1.00 78.19 141 GLU A CA 1
ATOM 1062 C C . GLU A 1 141 ? -8.594 4.933 11.808 1.00 78.19 141 GLU A C 1
ATOM 1064 O O . GLU A 1 141 ? -7.573 5.474 11.378 1.00 78.19 141 GLU A O 1
ATOM 1069 N N . ALA A 1 142 ? -9.290 4.063 11.065 1.00 77.94 142 ALA A N 1
ATOM 1070 C CA . ALA A 1 142 ? -8.884 3.647 9.715 1.00 77.94 142 ALA A CA 1
ATOM 1071 C C . ALA A 1 142 ? -8.720 4.838 8.745 1.00 77.94 142 ALA A C 1
ATOM 1073 O O . ALA A 1 142 ? -7.809 4.853 7.921 1.00 77.94 142 ALA A O 1
ATOM 1074 N N . ALA A 1 143 ? -9.523 5.893 8.913 1.00 79.94 143 ALA A N 1
ATOM 1075 C CA . ALA A 1 143 ? -9.397 7.125 8.136 1.00 79.94 143 ALA A CA 1
ATOM 1076 C C . ALA A 1 143 ? -8.037 7.828 8.334 1.00 79.94 143 ALA A C 1
ATOM 1078 O O . ALA A 1 143 ? -7.429 8.276 7.361 1.00 79.94 143 ALA A O 1
ATOM 1079 N N . LEU A 1 144 ? -7.524 7.876 9.571 1.00 80.50 144 LEU A N 1
ATOM 1080 C CA . LEU A 1 144 ? -6.212 8.464 9.873 1.00 80.50 144 LEU A CA 1
ATOM 1081 C C . LEU A 1 144 ? -5.071 7.653 9.251 1.00 80.50 144 LEU A C 1
ATOM 1083 O O . LEU A 1 144 ? -4.052 8.216 8.851 1.00 80.50 144 LEU A O 1
ATOM 1087 N N . LEU A 1 145 ? -5.238 6.332 9.139 1.00 83.50 145 LEU A N 1
ATOM 1088 C CA . LEU A 1 145 ? -4.244 5.464 8.510 1.00 83.50 145 LEU A CA 1
ATOM 1089 C C . LEU A 1 145 ? -4.158 5.759 7.017 1.00 83.50 145 LEU A C 1
ATOM 1091 O O . LEU A 1 145 ? -3.062 5.882 6.476 1.00 83.50 145 LEU A O 1
ATOM 1095 N N . ASN A 1 146 ? -5.302 5.928 6.364 1.00 86.00 146 ASN A N 1
ATOM 1096 C CA . ASN A 1 146 ? -5.361 6.206 4.933 1.00 86.00 146 ASN A CA 1
ATOM 1097 C C . ASN A 1 146 ? -4.775 7.581 4.596 1.00 86.00 146 ASN A C 1
ATOM 1099 O O . ASN A 1 146 ? -4.057 7.727 3.607 1.00 86.00 146 ASN A O 1
ATOM 1103 N N . LEU A 1 147 ? -4.988 8.570 5.466 1.00 85.44 147 LEU A N 1
ATOM 1104 C CA . LEU A 1 147 ? -4.342 9.878 5.363 1.00 85.44 147 LEU A CA 1
ATOM 1105 C C . LEU A 1 147 ? -2.816 9.788 5.570 1.00 85.44 147 LEU A C 1
ATOM 1107 O O . LEU A 1 147 ? -2.052 10.466 4.881 1.00 85.44 147 LEU A O 1
ATOM 1111 N N . SER A 1 148 ? -2.365 8.895 6.458 1.00 86.06 148 SER A N 1
ATOM 1112 C CA . SER A 1 148 ? -0.944 8.592 6.678 1.00 86.06 148 SER A CA 1
ATOM 1113 C C . SER A 1 148 ? -0.281 7.905 5.468 1.00 86.06 148 SER A C 1
ATOM 1115 O O . SER A 1 148 ? 0.834 8.247 5.069 1.00 86.06 148 SER A O 1
ATOM 1117 N N . LEU A 1 149 ? -0.977 6.972 4.814 1.00 85.75 149 LEU A N 1
ATOM 1118 C CA . LEU A 1 149 ? -0.486 6.346 3.580 1.00 85.75 149 LEU A CA 1
ATOM 1119 C C . LEU A 1 149 ? -0.368 7.362 2.442 1.00 85.75 149 LEU A C 1
ATOM 1121 O O . LEU A 1 149 ? 0.657 7.418 1.765 1.00 85.75 149 LEU A O 1
ATOM 1125 N N . LEU A 1 150 ? -1.362 8.238 2.306 1.00 87.81 150 LEU A N 1
ATOM 1126 C CA . LEU A 1 150 ? -1.349 9.289 1.297 1.00 87.81 150 LEU A CA 1
ATOM 1127 C C . LEU A 1 150 ? -0.177 10.276 1.483 1.00 87.81 150 LEU A C 1
ATOM 1129 O O . LEU A 1 150 ? 0.402 10.728 0.494 1.00 87.81 150 LEU A O 1
ATOM 1133 N N . THR A 1 151 ? 0.230 10.593 2.721 1.00 87.06 151 THR A N 1
ATOM 1134 C CA . THR A 1 151 ? 1.422 11.439 2.947 1.00 87.06 151 THR A CA 1
ATOM 1135 C C . THR A 1 151 ? 2.734 10.721 2.595 1.00 87.06 151 THR A C 1
ATOM 1137 O O . THR A 1 151 ? 3.667 11.355 2.097 1.00 87.06 151 THR A O 1
ATOM 1140 N N . SER A 1 152 ? 2.804 9.393 2.762 1.00 88.62 152 SER A N 1
ATOM 1141 C CA . SER A 1 152 ? 3.952 8.594 2.304 1.00 88.62 152 SER A CA 1
ATOM 1142 C C . SER A 1 152 ? 4.093 8.642 0.782 1.00 88.62 152 SER A C 1
ATOM 1144 O O . SER A 1 152 ? 5.188 8.889 0.270 1.00 88.62 152 SER A O 1
ATOM 1146 N N . ASP A 1 153 ? 2.984 8.483 0.060 1.00 88.75 153 ASP A N 1
ATOM 1147 C CA . ASP A 1 153 ? 2.968 8.569 -1.403 1.00 88.75 153 ASP A CA 1
ATOM 1148 C C . ASP A 1 153 ? 3.300 9.985 -1.899 1.00 88.75 153 ASP A C 1
ATOM 1150 O O . ASP A 1 153 ? 4.007 10.151 -2.896 1.00 88.75 153 ASP A O 1
ATOM 1154 N N . LEU A 1 154 ? 2.871 11.024 -1.172 1.00 88.50 154 LEU A N 1
ATOM 1155 C CA . LEU A 1 154 ? 3.246 12.410 -1.459 1.00 88.50 154 LEU A CA 1
ATOM 1156 C C . LEU A 1 154 ? 4.761 12.623 -1.345 1.00 88.50 154 LEU A C 1
ATOM 1158 O O . LEU A 1 154 ? 5.357 13.269 -2.210 1.00 88.50 154 LEU A O 1
ATOM 1162 N N . TRP A 1 155 ? 5.401 12.085 -0.305 1.00 89.56 155 TRP A N 1
ATOM 1163 C CA . TRP A 1 155 ? 6.856 12.165 -0.173 1.00 89.56 155 TRP A CA 1
ATOM 1164 C C . TRP A 1 155 ? 7.524 11.357 -1.296 1.00 89.56 155 TRP A C 1
ATOM 1166 O O . TRP A 1 155 ? 8.349 11.901 -2.022 1.00 89.56 155 TRP A O 1
ATOM 1176 N N . ALA A 1 156 ? 7.100 10.127 -1.583 1.00 89.44 156 ALA A N 1
ATOM 1177 C CA . ALA A 1 156 ? 7.642 9.388 -2.730 1.00 89.44 156 ALA A CA 1
ATOM 1178 C C . ALA A 1 156 ? 7.576 10.204 -4.045 1.00 89.44 156 ALA A C 1
ATOM 1180 O O . ALA A 1 156 ? 8.578 10.335 -4.752 1.00 89.44 156 ALA A O 1
ATOM 1181 N N . ALA A 1 157 ? 6.446 10.865 -4.315 1.00 88.25 157 ALA A N 1
ATOM 1182 C CA . ALA A 1 157 ? 6.286 11.726 -5.484 1.00 88.25 157 ALA A CA 1
ATOM 1183 C C . ALA A 1 157 ? 7.218 12.957 -5.469 1.00 88.25 157 ALA A C 1
ATOM 1185 O O . ALA A 1 157 ? 7.808 13.301 -6.497 1.00 88.25 157 ALA A O 1
ATOM 1186 N N . ILE A 1 158 ? 7.395 13.613 -4.315 1.00 87.88 158 ILE A N 1
ATOM 1187 C CA . ILE A 1 158 ? 8.341 14.732 -4.161 1.00 87.88 158 ILE A CA 1
ATOM 1188 C C . ILE A 1 158 ? 9.776 14.265 -4.426 1.00 87.88 158 ILE A C 1
ATOM 1190 O O . ILE A 1 158 ? 10.519 14.970 -5.112 1.00 87.88 158 ILE A O 1
ATOM 1194 N N . PHE A 1 159 ? 10.169 13.088 -3.928 1.00 89.75 159 PHE A N 1
ATOM 1195 C CA . PHE A 1 159 ? 11.491 12.516 -4.194 1.00 89.75 159 PHE A CA 1
ATOM 1196 C C . PHE A 1 159 ? 11.724 12.346 -5.694 1.00 89.75 159 PHE A C 1
ATOM 1198 O O . PHE A 1 159 ? 12.724 12.840 -6.214 1.00 89.75 159 PHE A O 1
ATOM 1205 N N . THR A 1 160 ? 10.776 11.736 -6.401 1.00 89.25 160 THR A N 1
ATOM 1206 C CA . THR A 1 160 ? 10.854 11.541 -7.854 1.00 89.25 160 THR A CA 1
ATOM 1207 C C . THR A 1 160 ? 10.973 12.866 -8.615 1.00 89.25 160 THR A C 1
ATOM 1209 O O . THR A 1 160 ? 11.819 13.012 -9.498 1.00 89.25 160 THR A O 1
ATOM 1212 N N . VAL A 1 161 ? 10.201 13.893 -8.255 1.00 86.56 161 VAL A N 1
ATOM 1213 C CA . VAL A 1 161 ? 10.274 15.190 -8.955 1.00 86.56 161 VAL A CA 1
ATOM 1214 C C . VAL A 1 161 ? 11.575 15.941 -8.643 1.00 86.56 161 VAL A C 1
ATOM 1216 O O . VAL A 1 161 ? 12.171 16.541 -9.539 1.00 86.56 161 VAL A O 1
ATOM 1219 N N . VAL A 1 162 ? 12.039 15.923 -7.389 1.00 87.25 162 VAL A N 1
ATOM 1220 C CA . VAL A 1 162 ? 13.199 16.717 -6.945 1.00 87.25 162 VAL A CA 1
ATOM 1221 C C . VAL A 1 162 ? 14.529 16.033 -7.267 1.00 87.25 162 VAL A C 1
ATOM 1223 O O . VAL A 1 162 ? 15.464 16.696 -7.724 1.00 87.25 162 VAL A O 1
ATOM 1226 N N . VAL A 1 163 ? 14.628 14.726 -7.024 1.00 88.88 163 VAL A N 1
ATOM 1227 C CA . VAL A 1 163 ? 15.871 13.953 -7.158 1.00 88.88 163 VAL A CA 1
ATOM 1228 C C . VAL A 1 163 ? 16.017 13.389 -8.563 1.00 88.88 163 VAL A C 1
ATOM 1230 O O . VAL A 1 163 ? 17.065 13.573 -9.181 1.00 88.88 163 VAL A O 1
ATOM 1233 N N . GLU A 1 164 ? 14.968 12.763 -9.098 1.00 86.75 164 GLU A N 1
ATOM 1234 C CA . GLU A 1 164 ? 15.010 12.150 -10.434 1.00 86.75 164 GLU A CA 1
ATOM 1235 C C . GLU A 1 164 ? 14.739 13.172 -11.553 1.00 86.75 164 GLU A C 1
ATOM 1237 O O . GLU A 1 164 ? 14.949 12.876 -12.728 1.00 86.75 164 GLU A O 1
ATOM 1242 N N . LYS A 1 165 ? 14.334 14.405 -11.197 1.00 82.81 165 LYS A N 1
ATOM 1243 C CA . LYS A 1 165 ? 14.059 15.528 -12.117 1.00 82.81 165 LYS A CA 1
ATOM 1244 C C . LYS A 1 165 ? 13.109 15.163 -13.261 1.00 82.81 165 LYS A C 1
ATOM 1246 O O . LYS A 1 165 ? 13.198 15.725 -14.356 1.00 82.81 165 LYS A O 1
ATOM 1251 N N . ILE A 1 166 ? 12.188 14.236 -13.014 1.00 83.56 166 ILE A N 1
ATOM 1252 C CA . ILE A 1 166 ? 11.185 13.843 -14.000 1.00 83.56 166 ILE A CA 1
ATOM 1253 C C . ILE A 1 166 ? 10.184 14.996 -14.148 1.00 83.56 166 ILE A C 1
ATOM 1255 O O . ILE A 1 166 ? 9.592 15.453 -13.169 1.00 83.56 166 ILE A O 1
ATOM 1259 N N . ILE A 1 167 ? 10.021 15.497 -15.379 1.00 76.56 167 ILE A N 1
ATOM 1260 C CA . ILE A 1 167 ? 9.140 16.633 -15.674 1.00 76.56 167 ILE A CA 1
ATOM 1261 C C . ILE A 1 167 ? 7.692 16.162 -15.538 1.00 76.56 167 ILE A C 1
ATOM 1263 O O . ILE A 1 167 ? 7.149 15.498 -16.421 1.00 76.56 167 ILE A O 1
ATOM 1267 N N . ALA A 1 168 ? 7.076 16.493 -14.407 1.00 78.69 168 ALA A N 1
ATOM 1268 C CA . ALA A 1 168 ? 5.699 16.131 -14.131 1.00 78.69 168 ALA A CA 1
ATOM 1269 C C . ALA A 1 168 ? 4.732 16.854 -15.081 1.00 78.69 168 ALA A C 1
ATOM 1271 O O . ALA A 1 168 ? 4.888 18.044 -15.374 1.00 78.69 168 ALA A O 1
ATOM 1272 N N . SER A 1 169 ? 3.708 16.131 -15.543 1.00 83.38 169 SER A N 1
ATOM 1273 C CA . SER A 1 169 ? 2.647 16.708 -16.370 1.00 83.38 169 SER A CA 1
ATOM 1274 C C . SER A 1 169 ? 1.897 17.822 -15.616 1.00 83.38 169 SER A C 1
ATOM 1276 O O . SER A 1 169 ? 1.824 17.795 -14.388 1.00 83.38 169 SER A O 1
ATOM 1278 N N . PRO A 1 170 ? 1.279 18.796 -16.302 1.00 82.00 170 PRO A N 1
ATOM 1279 C CA . PRO A 1 170 ? 0.529 19.863 -15.631 1.00 82.00 170 PRO A CA 1
ATOM 1280 C C . PRO A 1 170 ? -0.585 19.351 -14.698 1.00 82.00 170 PRO A C 1
ATOM 1282 O O . PRO A 1 170 ? -0.796 19.912 -13.625 1.00 82.00 170 PRO A O 1
ATOM 1285 N N . ASN A 1 171 ? -1.240 18.241 -15.061 1.00 87.31 171 ASN A N 1
ATOM 1286 C CA . ASN A 1 171 ? -2.317 17.622 -14.275 1.00 87.31 171 ASN A CA 1
ATOM 1287 C C . ASN A 1 171 ? -1.834 17.076 -12.923 1.00 87.31 171 ASN A C 1
ATOM 1289 O O . ASN A 1 171 ? -2.602 17.043 -11.962 1.00 87.31 171 ASN A O 1
ATOM 1293 N N . PHE A 1 172 ? -0.560 16.681 -12.830 1.00 85.50 172 PHE A N 1
ATOM 1294 C CA . PHE A 1 172 ? 0.045 16.224 -11.580 1.00 85.50 172 PHE A CA 1
ATOM 1295 C C . PHE A 1 172 ? 0.011 17.320 -10.510 1.00 85.50 172 PHE A C 1
ATOM 1297 O O . PHE A 1 172 ? -0.355 17.057 -9.368 1.00 85.50 172 PHE A O 1
ATOM 1304 N N . TRP A 1 173 ? 0.313 18.567 -10.883 1.00 84.44 173 TRP A N 1
ATOM 1305 C CA . TRP A 1 173 ? 0.303 19.693 -9.947 1.00 84.44 173 TRP A CA 1
ATOM 1306 C C . TRP A 1 173 ? -1.105 20.018 -9.442 1.00 84.44 173 TRP A C 1
ATOM 1308 O O . TRP A 1 173 ? -1.274 20.333 -8.264 1.00 84.44 173 TRP A O 1
ATOM 1318 N N . SER A 1 174 ? -2.126 19.890 -10.296 1.00 88.31 174 SER A N 1
ATOM 1319 C CA . SER A 1 174 ? -3.527 20.041 -9.885 1.00 88.31 174 SER A CA 1
ATOM 1320 C C . SER A 1 174 ? -3.957 18.952 -8.900 1.00 88.31 174 SER A C 1
ATOM 1322 O O . SER A 1 174 ? -4.598 19.262 -7.896 1.00 88.31 174 SER A O 1
ATOM 1324 N N . ALA A 1 175 ? -3.572 17.697 -9.149 1.00 87.94 175 ALA A N 1
ATOM 1325 C CA . ALA A 1 175 ? -3.846 16.589 -8.237 1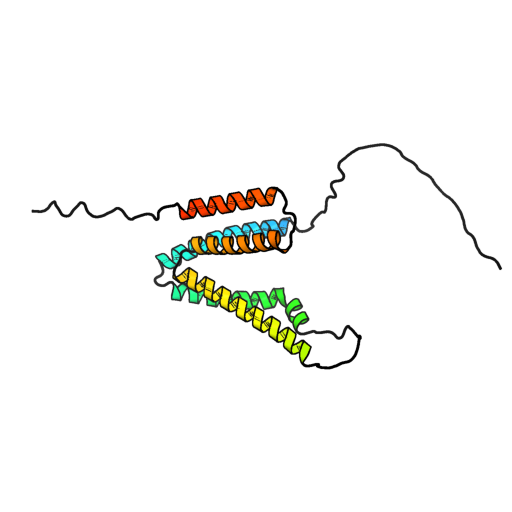.00 87.94 175 ALA A CA 1
ATOM 1326 C C . ALA A 1 175 ? -3.138 16.781 -6.887 1.00 87.94 175 ALA A C 1
ATOM 1328 O O . ALA A 1 175 ? -3.768 16.658 -5.839 1.00 87.94 175 ALA A O 1
ATOM 1329 N N . LEU A 1 176 ? -1.861 17.169 -6.905 1.00 85.94 176 LEU A N 1
ATOM 1330 C CA . LEU A 1 176 ? -1.071 17.424 -5.700 1.00 85.94 176 LEU A CA 1
ATOM 1331 C C . LEU A 1 176 ? -1.665 18.561 -4.856 1.00 85.94 176 LEU A C 1
ATOM 1333 O O . LEU A 1 176 ? -1.764 18.442 -3.636 1.00 85.94 176 LEU A O 1
ATOM 1337 N N . PHE A 1 177 ? -2.134 19.636 -5.494 1.00 89.19 177 PHE A N 1
ATOM 1338 C CA . PHE A 1 177 ? -2.837 20.714 -4.800 1.00 89.19 177 PHE A CA 1
ATOM 1339 C C . PHE A 1 177 ? -4.142 20.234 -4.146 1.00 89.19 177 PHE A C 1
ATOM 1341 O O . PHE A 1 177 ? -4.393 20.542 -2.981 1.00 89.19 177 PHE A O 1
ATOM 1348 N N . LEU A 1 178 ? -4.957 19.461 -4.871 1.00 89.62 178 LEU A N 1
ATOM 1349 C CA . LEU A 1 178 ? -6.223 18.931 -4.357 1.00 89.62 178 LEU A CA 1
ATOM 1350 C C . LEU A 1 178 ? -6.005 17.995 -3.157 1.00 89.62 178 LEU A C 1
ATOM 1352 O O . LEU A 1 178 ? -6.763 18.051 -2.191 1.00 89.62 178 LEU A O 1
ATOM 1356 N N . ILE A 1 179 ? -4.945 17.185 -3.198 1.00 88.06 179 ILE A N 1
ATOM 1357 C CA . ILE A 1 179 ? -4.537 16.304 -2.101 1.00 88.06 179 ILE A CA 1
ATOM 1358 C C . ILE A 1 179 ? -4.166 17.122 -0.853 1.00 88.06 179 ILE A C 1
ATOM 1360 O O . ILE A 1 179 ? -4.703 16.867 0.225 1.00 88.06 179 ILE A O 1
ATOM 1364 N N . ILE A 1 180 ? -3.310 18.143 -0.991 1.00 86.94 180 ILE A N 1
ATOM 1365 C CA . ILE A 1 180 ? -2.903 19.009 0.133 1.00 86.94 180 ILE A CA 1
ATOM 1366 C C . ILE A 1 180 ? -4.110 19.743 0.731 1.00 86.94 180 ILE A C 1
ATOM 1368 O O . ILE A 1 180 ? -4.230 19.857 1.954 1.00 86.94 180 ILE A O 1
ATOM 1372 N N . LEU A 1 181 ? -5.020 20.223 -0.121 1.00 90.50 181 LEU A N 1
ATOM 1373 C CA . LEU A 1 181 ? -6.262 20.858 0.310 1.00 90.50 181 LEU A CA 1
ATOM 1374 C C . LEU A 1 181 ? -7.138 19.881 1.109 1.00 90.50 181 LEU A C 1
ATOM 1376 O O . LEU A 1 181 ? -7.599 20.235 2.192 1.00 90.50 181 LEU A O 1
ATOM 1380 N N . GLY A 1 182 ? -7.336 18.659 0.608 1.00 86.56 182 GLY A N 1
ATOM 1381 C CA . GLY A 1 182 ? -8.126 17.627 1.284 1.00 86.56 182 GLY A CA 1
ATOM 1382 C C . GLY A 1 182 ? -7.585 17.285 2.673 1.00 86.56 182 GLY A C 1
ATOM 1383 O O . GLY A 1 182 ? -8.349 17.265 3.637 1.00 86.56 182 GLY A O 1
ATOM 1384 N N . VAL A 1 183 ? -6.266 17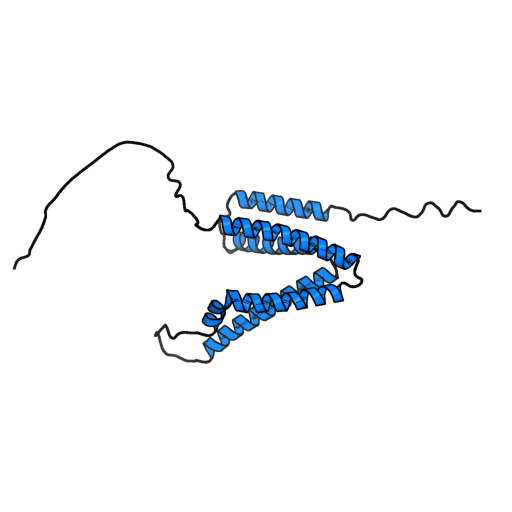.108 2.793 1.00 83.44 183 VAL A N 1
ATOM 1385 C CA . VAL A 1 183 ? -5.605 16.853 4.085 1.00 83.44 183 VAL A CA 1
ATOM 1386 C C . VAL A 1 183 ? -5.756 18.045 5.030 1.00 83.44 183 VAL A C 1
ATOM 1388 O O . VAL A 1 183 ? -6.104 17.869 6.192 1.00 83.44 183 VAL A O 1
ATOM 1391 N N . SER A 1 184 ? -5.572 19.271 4.536 1.00 87.12 184 SER A N 1
ATOM 1392 C CA . SER A 1 184 ? -5.719 20.477 5.364 1.00 87.12 184 SER A CA 1
ATOM 1393 C C . SER A 1 184 ? -7.141 20.625 5.916 1.00 87.12 184 SER A C 1
ATOM 1395 O O . SER A 1 184 ? -7.317 20.937 7.089 1.00 87.12 184 SER A O 1
ATOM 1397 N N . VAL A 1 185 ? -8.166 20.377 5.092 1.00 89.19 185 VAL A N 1
ATOM 1398 C CA . VAL A 1 185 ? -9.573 20.410 5.530 1.00 89.19 185 VAL A CA 1
ATOM 1399 C C . VAL A 1 185 ? -9.847 19.351 6.598 1.00 89.19 185 VAL A C 1
ATOM 1401 O O . VAL A 1 185 ? -10.568 19.635 7.552 1.00 89.19 185 VAL A O 1
ATOM 1404 N N . TYR A 1 186 ? -9.262 18.161 6.458 1.00 83.81 186 TYR A N 1
ATOM 1405 C CA . TYR A 1 186 ? -9.384 17.098 7.451 1.00 83.81 186 TYR A CA 1
ATOM 1406 C C . TYR A 1 186 ? -8.788 17.507 8.807 1.00 83.81 186 TYR A C 1
ATOM 1408 O O . TYR A 1 186 ? -9.473 17.415 9.821 1.00 83.81 186 TYR A O 1
ATOM 1416 N N . GLU A 1 187 ? -7.565 18.044 8.818 1.00 83.00 187 GLU A N 1
ATOM 1417 C CA . GLU A 1 187 ? -6.879 18.503 10.040 1.00 83.00 187 GLU A CA 1
ATOM 1418 C C . GLU A 1 187 ? -7.596 19.681 10.724 1.00 83.00 187 GLU A C 1
ATOM 1420 O O . GLU A 1 187 ? -7.539 19.834 11.944 1.00 83.00 187 GLU A O 1
ATOM 1425 N N . PHE A 1 188 ? -8.290 20.528 9.954 1.00 83.44 188 PHE A N 1
ATOM 1426 C CA . PHE A 1 188 ? -9.076 21.635 10.505 1.00 83.44 188 PHE A CA 1
ATOM 1427 C C . PHE A 1 188 ? -10.459 21.230 11.014 1.00 83.44 188 PHE A C 1
ATOM 1429 O O . PHE A 1 188 ? -11.120 22.055 11.650 1.00 83.44 188 PHE A O 1
ATOM 1436 N N . SER A 1 189 ? -10.918 20.006 10.750 1.00 78.00 189 SER A N 1
ATOM 1437 C CA . SER A 1 189 ? -12.206 19.547 11.255 1.00 78.00 189 SER A CA 1
ATOM 1438 C C . SER A 1 189 ? -12.102 19.300 12.766 1.00 78.00 189 SER A C 1
ATOM 1440 O O . SER A 1 189 ? -11.383 18.390 13.180 1.00 78.00 189 SER A O 1
ATOM 1442 N N . PRO A 1 190 ? -12.808 20.069 13.619 1.00 65.81 190 PRO A N 1
ATOM 1443 C CA . PRO A 1 190 ? -12.831 19.794 15.050 1.00 65.81 190 PRO A CA 1
ATOM 1444 C C . PRO A 1 190 ? -13.436 18.408 15.299 1.00 65.81 190 PRO A C 1
ATOM 1446 O O . PRO A 1 190 ? -14.397 18.013 14.630 1.00 65.81 190 PRO A O 1
ATOM 1449 N N . SER A 1 191 ? -12.887 17.666 16.265 1.00 60.09 191 SER A N 1
ATOM 1450 C CA . SER A 1 191 ? -13.499 16.408 16.692 1.00 60.09 191 SER A CA 1
ATOM 1451 C C . SER A 1 191 ? -14.894 16.696 17.266 1.00 60.09 191 SER A C 1
ATOM 1453 O O . SER A 1 191 ? -15.061 17.703 17.962 1.00 60.09 191 SER A O 1
ATOM 1455 N N . PRO A 1 192 ? -15.917 15.867 16.980 1.00 54.75 192 PRO A N 1
ATOM 1456 C CA . PRO A 1 192 ? -17.242 16.048 17.559 1.00 54.75 192 PRO A CA 1
ATOM 1457 C C . PRO A 1 192 ? -17.139 15.935 19.082 1.00 54.75 192 PRO A C 1
ATOM 1459 O O . PRO A 1 192 ? -16.914 14.853 19.622 1.00 54.75 192 PRO A O 1
ATOM 1462 N N . ILE A 1 193 ? -17.235 17.072 19.765 1.00 56.81 193 ILE A N 1
ATOM 1463 C CA . ILE A 1 193 ? -17.258 17.149 21.221 1.00 56.81 193 ILE A CA 1
ATOM 1464 C C . ILE A 1 193 ? -18.675 16.775 21.655 1.00 56.81 193 ILE A C 1
ATOM 1466 O O . ILE A 1 193 ? -19.658 17.307 21.137 1.00 56.81 193 ILE A O 1
ATOM 1470 N N . GLU A 1 194 ? -18.773 15.811 22.561 1.00 56.50 194 GLU A N 1
ATOM 1471 C CA . GLU A 1 194 ? -20.020 15.341 23.153 1.00 56.50 194 GLU A CA 1
ATOM 1472 C C . GLU A 1 194 ? -20.550 16.413 24.122 1.00 56.50 194 GLU A C 1
ATOM 1474 O O . GLU A 1 194 ? -20.336 16.356 25.329 1.00 56.50 194 GLU A O 1
ATOM 1479 N N . ASP A 1 195 ? -21.212 17.444 23.596 1.00 55.34 195 ASP A N 1
ATOM 1480 C CA . ASP A 1 195 ? -21.875 18.459 24.419 1.00 55.34 195 ASP A CA 1
ATOM 1481 C C . ASP A 1 195 ? -23.250 17.951 24.865 1.00 55.34 195 ASP A C 1
ATOM 1483 O O . ASP A 1 195 ? -24.287 18.404 24.379 1.00 55.34 195 ASP A O 1
ATOM 1487 N N . THR A 1 196 ? -23.306 16.985 25.780 1.00 57.69 196 THR A N 1
ATOM 1488 C CA . THR A 1 196 ? -24.542 16.682 26.519 1.00 57.69 196 THR A CA 1
ATOM 1489 C C . THR A 1 196 ? -24.191 16.077 27.874 1.00 57.69 196 THR A C 1
ATOM 1491 O O . THR A 1 196 ? -23.970 14.881 27.968 1.00 57.69 196 THR A O 1
ATOM 1494 N N . ASP A 1 197 ? -24.065 16.928 28.903 1.00 54.31 197 ASP A N 1
ATOM 1495 C CA . ASP A 1 197 ? -24.675 16.740 30.236 1.00 54.31 197 ASP A CA 1
ATOM 1496 C C . ASP A 1 197 ? -24.008 17.638 31.294 1.00 54.31 197 ASP A C 1
ATOM 1498 O O . ASP A 1 197 ? -23.102 17.237 32.024 1.00 54.31 197 ASP A O 1
ATOM 1502 N N . THR A 1 198 ? -24.458 18.890 31.439 1.00 51.56 198 THR A N 1
ATOM 1503 C CA . THR A 1 198 ? -24.179 19.655 32.678 1.00 51.56 198 THR A CA 1
ATOM 1504 C C . THR A 1 198 ? -25.274 20.645 33.085 1.00 51.56 198 THR A C 1
ATOM 1506 O O . THR A 1 198 ? -24.999 21.576 33.832 1.00 51.56 198 THR A O 1
ATOM 1509 N N . ASN A 1 199 ? -26.529 20.444 32.660 1.00 53.72 199 ASN A N 1
ATOM 1510 C CA . ASN A 1 199 ? -27.625 21.377 32.977 1.00 53.72 199 ASN A CA 1
ATOM 1511 C C . ASN A 1 199 ? -28.827 20.773 33.728 1.00 53.72 199 ASN A C 1
ATOM 1513 O O . ASN A 1 199 ? -29.883 21.386 33.708 1.00 53.72 199 ASN A O 1
ATOM 1517 N N . ASN A 1 200 ? -28.698 19.637 34.430 1.00 57.12 200 ASN A N 1
ATOM 1518 C CA . ASN A 1 200 ? -29.835 19.049 35.172 1.00 57.12 200 ASN A CA 1
ATOM 1519 C C . ASN A 1 200 ? -29.577 18.732 36.662 1.00 57.12 200 ASN A C 1
ATOM 1521 O O . ASN A 1 200 ? -30.362 18.012 37.271 1.00 57.12 200 ASN A O 1
ATOM 1525 N N . SER A 1 201 ? -28.537 19.291 37.292 1.00 55.69 201 SER A N 1
ATOM 1526 C CA . SER A 1 201 ? -28.261 19.052 38.729 1.00 55.69 201 SER A CA 1
ATOM 1527 C C . SER A 1 201 ? -28.597 20.227 39.659 1.00 55.69 201 SER A C 1
ATOM 1529 O O . SER A 1 201 ? -28.257 20.177 40.837 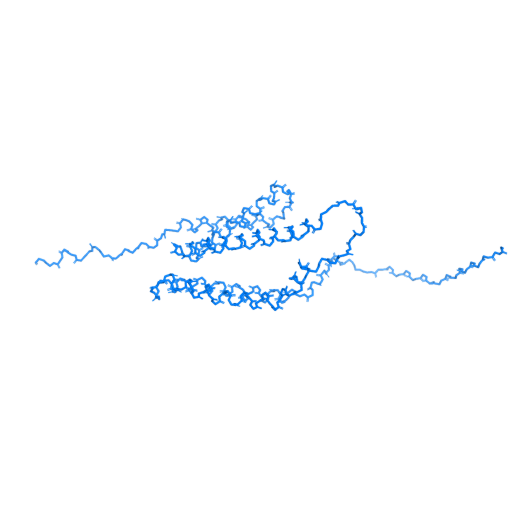1.00 55.69 201 SER A O 1
ATOM 1531 N N . SER A 1 202 ? -29.268 21.278 39.174 1.00 55.69 202 SER A N 1
ATOM 1532 C CA . SER A 1 202 ? -29.715 22.417 40.004 1.00 55.69 202 SER A CA 1
ATOM 1533 C C . SER A 1 202 ? -31.225 22.471 40.266 1.00 55.69 202 SER A C 1
ATOM 1535 O O . SER A 1 202 ? -31.697 23.439 40.853 1.00 55.69 202 SER A O 1
ATOM 1537 N N . GLU A 1 203 ? -31.985 21.438 39.900 1.00 52.69 203 GLU A N 1
ATOM 1538 C CA . GLU A 1 203 ? -33.434 21.384 40.128 1.00 52.69 203 GLU A CA 1
ATOM 1539 C C . GLU A 1 203 ? -33.809 20.090 40.862 1.00 52.69 203 GLU A C 1
ATOM 1541 O O . GLU A 1 203 ? -34.243 19.125 40.251 1.00 52.69 203 GLU A O 1
ATOM 1546 N N . ASN A 1 204 ? -33.513 20.040 42.167 1.00 47.34 204 ASN A N 1
ATOM 1547 C CA . ASN A 1 204 ? -34.222 19.264 43.199 1.00 47.34 204 ASN A CA 1
ATOM 1548 C C . ASN A 1 204 ? -33.601 19.595 44.572 1.00 47.34 204 ASN A C 1
ATOM 1550 O O . ASN A 1 204 ? -32.812 18.827 45.128 1.00 47.34 204 ASN A O 1
ATOM 1554 N N . VAL A 1 205 ? -33.935 20.794 45.067 1.00 48.38 205 VAL A N 1
ATOM 1555 C CA . VAL A 1 205 ? -33.947 21.151 46.498 1.00 48.38 205 VAL A CA 1
ATOM 1556 C C . VAL A 1 205 ? -35.355 20.903 47.018 1.00 48.38 205 VAL A C 1
ATOM 1558 O O . VAL A 1 205 ? -36.299 21.278 46.286 1.00 48.38 205 VAL A O 1
#

Foldseek 3Di:
DDDDDDDDDDDDDDDDDDDDDDPPPCPPPPCVPVVVVVVVVVVVVLVVVLVVLVCCPVPPPALVVVLVVCVVVVVVVVVVCCVPPVVVVVCVLVPPDDDDPDDDDDDPPPSVVVSVVVVVVVVVVVVVVSVVLSVCSRPDGPVVSVLVVLVVVVVVVVCCCPVVVPDDDPVVVVVSVVNVVVSVVVVPDDDPDPPDDDPPPPPDD